Protein AF-A0A969R5Y9-F1 (afdb_monomer_lite)

Foldseek 3Di:
DFDDLVQLVQLLQQQPQFQDAWAAQSPRFDQQTHDCVVVPPDRSNPDRVVPDPCSLVSQLSSLLVQCVVVVHDSPSDDDRVSRVVSLVLQLVLQVLLCQLVVDDGDSRSGLDPSQLVSLLVQCVVVVHPSRSRCYPVNVVVSVVSSCVSVVHDDDPDDDDDDDDDDDDDDDDDDDDDPDPPPVVVVLVVVLVVQLVVLVVCVVVVVADPVRSVVSNVVSDD

pLDDT: mean 74.84, std 19.82, range [35.66, 98.44]

Structure (mmCIF, N/CA/C/O backbone):
data_AF-A0A969R5Y9-F1
#
_entry.id   AF-A0A969R5Y9-F1
#
loop_
_atom_site.group_PDB
_atom_site.id
_atom_site.type_symbol
_atom_site.label_atom_id
_atom_site.label_alt_id
_atom_site.label_comp_id
_atom_site.label_asym_id
_atom_site.label_entity_id
_atom_site.label_seq_id
_atom_site.pdbx_PDB_ins_code
_atom_site.Cartn_x
_atom_site.Cartn_y
_atom_site.Cartn_z
_atom_site.occupancy
_atom_site.B_iso_or_equiv
_atom_site.auth_seq_id
_atom_site.auth_comp_id
_atom_site.auth_asym_id
_atom_site.auth_atom_id
_atom_site.pdbx_PDB_model_num
ATOM 1 N N . MET A 1 1 ? 14.567 12.714 5.824 1.00 71.19 1 MET A N 1
ATOM 2 C CA . MET A 1 1 ? 15.634 11.936 5.161 1.00 71.19 1 MET A CA 1
ATOM 3 C C . MET A 1 1 ? 14.995 11.141 4.036 1.00 71.19 1 MET A C 1
ATOM 5 O O . MET A 1 1 ? 13.886 10.662 4.262 1.00 71.19 1 MET A O 1
ATOM 9 N N . PRO A 1 2 ? 15.637 11.041 2.861 1.00 84.00 2 PRO A N 1
ATOM 10 C CA . PRO A 1 2 ? 15.141 10.216 1.758 1.00 84.00 2 PRO A CA 1
ATOM 11 C C . PRO A 1 2 ? 14.960 8.756 2.198 1.00 84.00 2 PRO A C 1
ATOM 13 O O . PRO A 1 2 ? 15.615 8.308 3.142 1.00 84.00 2 PRO A O 1
ATOM 16 N N . LEU A 1 3 ? 14.062 8.029 1.533 1.00 85.12 3 LEU A N 1
ATOM 17 C CA . LEU A 1 3 ? 13.907 6.592 1.754 1.00 85.12 3 LEU A CA 1
ATOM 18 C C . LEU A 1 3 ? 15.167 5.882 1.258 1.00 85.12 3 LEU A C 1
ATOM 20 O O . LEU A 1 3 ? 15.592 6.066 0.116 1.00 85.12 3 LEU A O 1
ATOM 24 N N . THR A 1 4 ? 15.730 5.009 2.084 1.00 88.94 4 THR A N 1
ATOM 25 C CA . THR A 1 4 ? 16.674 4.008 1.585 1.00 88.94 4 THR A CA 1
ATOM 26 C C . THR A 1 4 ? 15.960 3.083 0.595 1.00 88.94 4 THR A C 1
ATOM 28 O O . THR A 1 4 ? 14.738 2.925 0.630 1.00 88.94 4 THR A O 1
ATOM 31 N N . LEU A 1 5 ? 16.713 2.418 -0.284 1.00 83.88 5 LEU A N 1
ATOM 32 C CA . LEU A 1 5 ? 16.134 1.448 -1.221 1.00 83.88 5 LEU A CA 1
ATOM 33 C C . LEU A 1 5 ? 15.379 0.320 -0.493 1.00 83.88 5 LEU A C 1
ATOM 35 O O . LEU A 1 5 ? 14.360 -0.160 -0.982 1.00 83.88 5 LEU A O 1
ATOM 39 N N . ALA A 1 6 ? 15.860 -0.074 0.688 1.00 82.69 6 ALA A N 1
ATOM 40 C CA . ALA A 1 6 ? 15.197 -1.048 1.543 1.00 82.69 6 ALA A CA 1
ATOM 41 C C . ALA A 1 6 ? 13.822 -0.552 2.010 1.00 82.69 6 ALA A C 1
ATOM 43 O O . ALA A 1 6 ? 12.826 -1.229 1.775 1.00 82.69 6 ALA A O 1
ATOM 44 N N . GLU A 1 7 ? 13.760 0.647 2.589 1.00 86.31 7 GLU A N 1
ATOM 45 C CA . GLU A 1 7 ? 12.502 1.229 3.068 1.00 86.31 7 GLU A CA 1
ATOM 46 C C . GLU A 1 7 ? 11.524 1.525 1.923 1.00 86.31 7 GLU A C 1
ATOM 48 O O . GLU A 1 7 ? 10.315 1.380 2.088 1.00 86.31 7 GLU A O 1
ATOM 53 N N . LEU A 1 8 ? 12.030 1.927 0.752 1.00 90.12 8 LEU A N 1
ATOM 54 C CA . LEU A 1 8 ? 11.211 2.103 -0.446 1.00 90.12 8 LEU A CA 1
ATOM 55 C C . LEU A 1 8 ? 10.543 0.785 -0.845 1.00 90.12 8 LEU A C 1
ATOM 57 O O . LEU A 1 8 ? 9.340 0.769 -1.102 1.00 90.12 8 LEU A O 1
ATOM 61 N N . ARG A 1 9 ? 11.311 -0.310 -0.877 1.00 87.25 9 ARG A N 1
ATOM 62 C CA . ARG A 1 9 ? 10.789 -1.648 -1.173 1.00 87.25 9 ARG A CA 1
ATOM 63 C C . ARG A 1 9 ? 9.734 -2.051 -0.148 1.00 87.25 9 ARG A C 1
ATOM 65 O O . ARG A 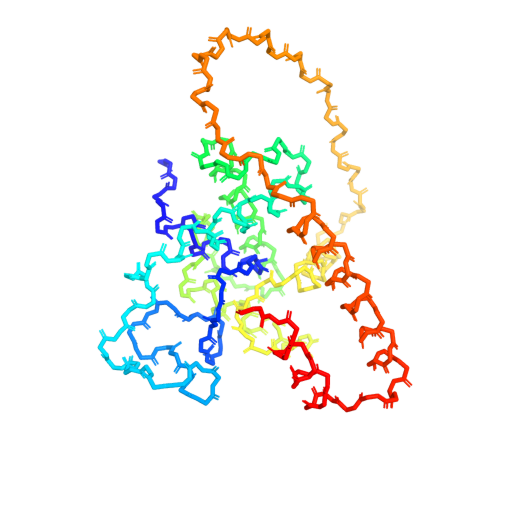1 9 ? 8.634 -2.388 -0.561 1.00 87.25 9 ARG A O 1
ATOM 72 N N . ASP A 1 10 ? 10.006 -1.913 1.148 1.00 85.88 10 ASP A N 1
ATOM 73 C CA . ASP A 1 10 ? 9.044 -2.259 2.208 1.00 85.88 10 ASP A CA 1
ATOM 74 C C . ASP A 1 10 ? 7.745 -1.446 2.109 1.00 85.88 10 ASP A C 1
ATOM 76 O O . ASP A 1 10 ? 6.643 -1.984 2.225 1.00 85.88 10 ASP A O 1
ATOM 80 N N . ASN A 1 11 ? 7.854 -0.149 1.812 1.00 93.19 11 ASN A N 1
ATOM 81 C CA . ASN A 1 11 ? 6.689 0.701 1.606 1.00 93.19 11 ASN A CA 1
ATOM 82 C C . ASN A 1 11 ? 5.877 0.289 0.370 1.00 93.19 11 ASN A C 1
ATOM 84 O O . ASN A 1 11 ? 4.652 0.199 0.447 1.00 93.19 11 ASN A O 1
ATOM 88 N N . LEU A 1 12 ? 6.528 0.050 -0.772 1.00 91.25 12 LEU A N 1
ATOM 89 C CA . LEU A 1 12 ? 5.854 -0.399 -1.994 1.00 91.25 12 LEU A CA 1
ATOM 90 C C . LEU A 1 12 ? 5.167 -1.752 -1.777 1.00 91.25 12 LEU A C 1
ATOM 92 O O . LEU A 1 12 ? 4.009 -1.924 -2.165 1.00 91.25 12 LEU A O 1
ATOM 96 N N . ASP A 1 13 ? 5.852 -2.665 -1.095 1.00 85.88 13 ASP A N 1
ATOM 97 C CA . ASP A 1 13 ? 5.370 -3.996 -0.746 1.00 85.88 13 ASP A CA 1
ATOM 98 C C . ASP A 1 13 ? 4.078 -3.930 0.074 1.00 85.88 13 ASP A C 1
ATOM 100 O O . ASP A 1 13 ? 3.032 -4.439 -0.348 1.00 85.88 13 ASP A O 1
ATOM 104 N N . GLY A 1 14 ? 4.130 -3.180 1.179 1.00 88.19 14 GLY A N 1
ATOM 105 C CA . GLY A 1 14 ? 3.012 -2.958 2.084 1.00 88.19 14 GLY A CA 1
ATOM 106 C C . GLY A 1 14 ? 1.854 -2.184 1.455 1.00 88.19 14 GLY A C 1
ATOM 107 O O . GLY A 1 14 ? 0.698 -2.414 1.799 1.00 88.19 14 GLY A O 1
ATOM 108 N N . LEU A 1 15 ? 2.110 -1.310 0.479 1.00 92.69 15 LEU A N 1
ATOM 109 C CA . LEU A 1 15 ? 1.064 -0.650 -0.317 1.00 92.69 15 LEU A CA 1
ATOM 110 C C . LEU A 1 15 ? 0.465 -1.564 -1.407 1.00 92.69 15 LEU A C 1
ATOM 112 O O . LEU A 1 15 ? -0.453 -1.158 -2.131 1.00 92.69 15 LEU A O 1
ATOM 116 N N . GLY A 1 16 ? 0.954 -2.799 -1.524 1.00 87.88 16 GLY A N 1
ATOM 117 C CA . GLY A 1 16 ? 0.449 -3.807 -2.448 1.00 87.88 16 GLY A CA 1
ATOM 118 C C . GLY A 1 16 ? 0.999 -3.701 -3.866 1.00 87.88 16 GLY A C 1
ATOM 119 O O . GLY A 1 16 ? 0.380 -4.240 -4.781 1.00 87.88 16 GLY A O 1
ATOM 120 N N . TYR A 1 17 ? 2.136 -3.033 -4.062 1.00 85.88 17 TYR A N 1
ATOM 121 C CA . TYR A 1 17 ? 2.886 -3.116 -5.312 1.00 85.88 17 TYR A CA 1
ATOM 122 C C . TYR A 1 17 ? 3.748 -4.373 -5.268 1.00 85.88 17 TYR A C 1
ATOM 124 O O . TYR A 1 17 ? 4.525 -4.580 -4.337 1.00 85.88 17 TYR A O 1
ATOM 132 N N . TYR A 1 18 ? 3.523 -5.268 -6.225 1.00 70.31 18 TYR A N 1
ATOM 133 C CA . TYR A 1 18 ? 4.082 -6.615 -6.220 1.00 70.31 18 TYR A CA 1
ATOM 134 C C . TYR A 1 18 ? 5.585 -6.591 -6.518 1.00 70.31 18 TYR A C 1
ATOM 136 O O . TYR A 1 18 ? 5.994 -6.103 -7.568 1.00 70.31 18 TYR A O 1
ATOM 144 N N . LEU A 1 19 ? 6.389 -7.134 -5.601 1.00 69.75 19 LEU A N 1
ATOM 145 C CA . LEU A 1 19 ? 7.851 -7.227 -5.718 1.00 69.75 19 LEU A CA 1
ATOM 146 C C . LEU A 1 19 ? 8.337 -8.639 -6.086 1.00 69.75 19 LEU A C 1
ATOM 148 O O . LEU A 1 19 ? 9.509 -8.949 -5.896 1.00 69.75 19 LEU A O 1
ATOM 152 N N . GLY A 1 20 ? 7.455 -9.483 -6.624 1.00 60.41 20 GLY A N 1
ATOM 153 C CA . GLY A 1 20 ? 7.750 -10.891 -6.884 1.00 60.41 20 GLY A CA 1
ATOM 154 C C . GLY A 1 20 ? 7.085 -11.826 -5.868 1.00 60.41 20 GLY A C 1
ATOM 155 O O . GLY A 1 20 ? 6.295 -11.366 -5.035 1.00 60.41 20 GLY A O 1
ATOM 156 N N . PRO A 1 21 ? 7.344 -13.141 -5.969 1.00 51.72 21 PRO A N 1
ATOM 157 C CA . PRO A 1 21 ? 6.736 -14.143 -5.102 1.00 51.72 21 PRO A CA 1
ATOM 158 C C . PRO A 1 21 ? 7.015 -13.835 -3.629 1.00 51.72 21 PRO A C 1
ATOM 160 O O . PRO A 1 21 ? 8.151 -13.570 -3.246 1.00 51.72 21 PRO A O 1
ATOM 163 N N . ARG A 1 22 ? 5.971 -13.875 -2.802 1.00 53.22 22 ARG A N 1
ATOM 164 C CA . ARG A 1 22 ? 6.053 -13.668 -1.350 1.00 53.22 22 ARG A CA 1
ATOM 165 C C . ARG A 1 22 ? 5.711 -14.982 -0.659 1.00 53.22 22 ARG A C 1
ATOM 167 O O . ARG A 1 22 ? 4.843 -15.699 -1.154 1.00 53.22 22 ARG A O 1
ATOM 174 N N . GLY A 1 23 ? 6.332 -15.293 0.478 1.00 46.91 23 GLY A N 1
ATOM 175 C CA . GLY A 1 23 ? 5.783 -16.339 1.342 1.00 46.91 23 GLY A CA 1
ATOM 176 C C . GLY A 1 23 ? 4.466 -15.925 1.994 1.00 46.91 23 GLY A C 1
ATOM 177 O O . GLY A 1 23 ? 3.903 -14.851 1.731 1.00 46.91 23 GLY A O 1
ATOM 178 N N . LEU A 1 24 ? 3.957 -16.816 2.844 1.00 35.66 24 LEU A N 1
ATOM 179 C CA . LEU A 1 24 ? 2.696 -16.634 3.555 1.00 35.66 24 LEU A CA 1
ATOM 180 C C . LEU A 1 24 ? 2.687 -15.303 4.322 1.00 35.66 24 LEU A C 1
ATOM 182 O O . LEU A 1 24 ? 3.630 -14.954 5.021 1.00 35.66 24 LEU A O 1
ATOM 186 N N . PHE A 1 25 ? 1.581 -14.567 4.202 1.00 44.72 25 PHE A N 1
ATOM 187 C CA . PHE A 1 25 ? 1.331 -13.277 4.866 1.00 44.72 25 PHE A CA 1
ATOM 188 C C . PHE A 1 25 ? 2.047 -12.056 4.295 1.00 44.72 25 PHE A C 1
ATOM 190 O O . PHE A 1 25 ? 2.089 -11.032 4.966 1.00 44.72 25 PHE A O 1
ATOM 197 N N . GLY A 1 26 ? 2.529 -12.105 3.052 1.00 47.84 26 GLY A N 1
ATOM 198 C CA . GLY A 1 26 ? 2.763 -10.870 2.305 1.00 47.84 26 GLY A CA 1
ATOM 199 C C . GLY A 1 26 ? 3.882 -9.976 2.843 1.00 47.84 26 GLY A C 1
ATOM 200 O O . GLY A 1 26 ? 3.913 -8.806 2.492 1.00 47.84 26 GLY A O 1
ATOM 201 N N . VAL A 1 27 ? 4.794 -10.530 3.645 1.00 48.66 27 VAL A N 1
ATOM 202 C CA . VAL A 1 27 ? 6.058 -9.907 4.060 1.00 48.66 27 VAL A CA 1
ATOM 203 C C . VAL A 1 27 ? 7.178 -10.874 3.6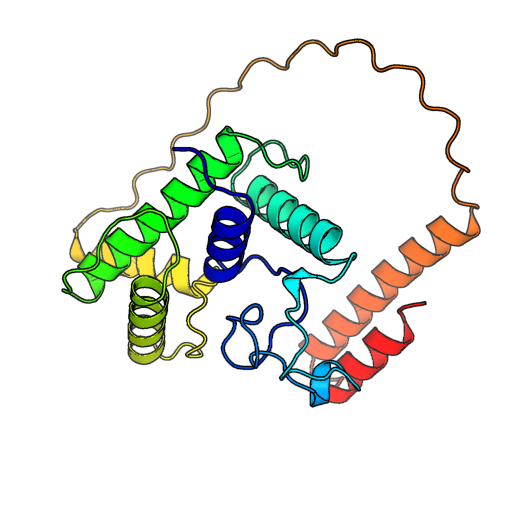75 1.00 48.66 27 VAL A C 1
ATOM 205 O O . VAL A 1 27 ? 7.852 -11.466 4.508 1.00 48.66 27 VAL A O 1
ATOM 208 N N . GLY A 1 28 ? 7.304 -11.143 2.377 1.00 45.28 28 GLY A N 1
ATOM 209 C CA . GLY A 1 28 ? 8.126 -12.242 1.861 1.00 45.28 28 GLY A CA 1
ATOM 210 C C . GLY A 1 28 ? 9.638 -12.008 1.870 1.00 45.28 28 GLY A C 1
ATOM 211 O O . GLY A 1 28 ? 10.328 -12.689 1.133 1.00 45.28 28 GLY A O 1
ATOM 212 N N . ASN A 1 29 ? 10.169 -11.041 2.623 1.00 49.53 29 ASN A N 1
ATOM 213 C CA . ASN A 1 29 ? 11.556 -10.582 2.447 1.00 49.53 29 ASN A CA 1
ATOM 214 C C . ASN A 1 29 ? 12.383 -10.536 3.744 1.00 49.53 29 ASN A C 1
ATOM 216 O O . ASN A 1 29 ? 13.416 -9.867 3.783 1.00 49.53 29 ASN A O 1
ATOM 220 N N . GLU A 1 30 ? 11.933 -11.225 4.791 1.00 44.41 30 GLU A N 1
ATOM 221 C CA . GLU A 1 30 ? 12.736 -11.574 5.967 1.00 44.41 30 GLU A CA 1
ATOM 222 C C . GLU A 1 30 ? 13.120 -13.065 5.907 1.00 44.41 30 GLU A C 1
ATOM 224 O O . GLU A 1 30 ? 12.410 -13.858 5.278 1.00 44.41 30 GLU A O 1
ATOM 229 N N . ASN A 1 31 ? 14.263 -13.450 6.497 1.00 45.12 31 ASN A N 1
ATOM 230 C CA . ASN A 1 31 ? 14.668 -14.862 6.586 1.00 45.12 31 ASN A CA 1
ATOM 231 C C . ASN A 1 31 ? 13.487 -15.688 7.130 1.00 45.12 31 ASN A C 1
ATOM 233 O O . ASN A 1 31 ? 12.841 -15.258 8.081 1.00 45.12 31 ASN A O 1
ATOM 237 N N . GLN A 1 32 ? 13.228 -16.868 6.553 1.00 46.81 32 GLN A N 1
ATOM 238 C CA . GLN A 1 32 ? 12.115 -17.784 6.878 1.00 46.81 32 GLN A CA 1
ATOM 239 C C . GLN A 1 32 ? 10.730 -17.414 6.318 1.00 46.81 32 GLN A C 1
ATOM 241 O O . GLN A 1 32 ? 9.751 -18.081 6.646 1.00 46.81 32 GLN A O 1
ATOM 246 N N . SER A 1 33 ? 10.630 -16.420 5.431 1.00 44.25 33 SER A N 1
ATOM 247 C CA . SER A 1 33 ? 9.342 -15.910 4.933 1.00 44.25 33 SER A CA 1
ATOM 248 C C . SER A 1 33 ? 9.024 -16.289 3.475 1.00 44.25 33 SER A C 1
ATOM 250 O O . SER A 1 33 ? 8.349 -15.532 2.777 1.00 44.25 33 SER A O 1
ATOM 252 N N . CYS A 1 34 ? 9.502 -17.441 2.979 1.00 45.97 34 CYS A N 1
ATOM 253 C CA . CYS A 1 34 ? 9.140 -17.963 1.652 1.00 45.97 34 CYS A CA 1
ATOM 254 C C . CYS A 1 34 ? 8.328 -19.272 1.698 1.00 45.97 34 CYS A C 1
ATOM 256 O O . CYS A 1 34 ? 8.409 -20.036 2.656 1.00 45.97 34 CYS A O 1
ATOM 258 N N . ASP A 1 35 ? 7.496 -19.498 0.672 1.00 45.81 35 ASP A N 1
ATOM 259 C CA . ASP A 1 35 ? 6.687 -20.715 0.509 1.00 45.81 35 ASP A CA 1
ATOM 260 C C . ASP A 1 35 ? 7.343 -21.649 -0.519 1.00 45.81 35 ASP A C 1
ATOM 262 O O . ASP A 1 35 ? 7.339 -21.379 -1.724 1.00 45.81 35 ASP A O 1
ATOM 266 N N . VAL A 1 36 ? 7.901 -22.757 -0.028 1.00 47.12 36 VAL A N 1
ATOM 267 C CA . VAL A 1 36 ? 8.601 -23.778 -0.827 1.00 47.12 36 VAL A CA 1
ATOM 268 C C . VAL A 1 36 ? 7.700 -24.466 -1.856 1.00 47.12 36 VAL A C 1
ATOM 270 O O . VAL A 1 36 ? 8.181 -24.919 -2.890 1.00 47.12 36 VAL A O 1
ATOM 273 N N . ASN A 1 37 ? 6.384 -24.507 -1.627 1.00 43.12 37 ASN A N 1
ATOM 274 C CA . ASN A 1 37 ? 5.451 -25.163 -2.545 1.00 43.12 37 ASN A CA 1
ATOM 275 C C . ASN A 1 37 ? 5.168 -24.309 -3.788 1.00 43.12 37 ASN A C 1
ATOM 277 O O . ASN A 1 37 ? 4.787 -24.841 -4.827 1.00 43.12 37 ASN A O 1
ATOM 281 N N . ILE A 1 38 ? 5.360 -22.990 -3.688 1.00 41.34 38 ILE A N 1
ATOM 282 C CA . ILE A 1 38 ? 5.170 -22.036 -4.790 1.00 41.34 38 ILE A CA 1
ATOM 283 C C . ILE A 1 38 ? 6.498 -21.756 -5.506 1.00 41.34 38 ILE A C 1
ATOM 285 O O . ILE A 1 38 ? 6.517 -21.541 -6.716 1.00 41.34 38 ILE A O 1
ATOM 289 N N . LEU A 1 39 ? 7.607 -21.744 -4.763 1.00 46.09 39 LEU A N 1
ATOM 290 C CA . LEU A 1 39 ? 8.919 -21.315 -5.254 1.00 46.09 39 LEU A CA 1
ATOM 291 C C . LEU A 1 39 ? 9.866 -22.457 -5.656 1.00 46.09 39 LEU A C 1
ATOM 293 O O . LEU A 1 39 ? 10.922 -22.192 -6.228 1.00 46.09 39 LEU A O 1
ATOM 297 N N . GLY A 1 40 ? 9.501 -23.715 -5.396 1.00 55.50 40 GLY A N 1
ATOM 298 C CA . GLY A 1 40 ? 10.346 -24.877 -5.678 1.00 55.50 40 GLY A CA 1
ATOM 299 C C . GLY A 1 40 ? 11.444 -25.081 -4.626 1.00 55.50 40 GLY A C 1
ATOM 300 O O . GLY A 1 40 ? 11.270 -24.744 -3.457 1.00 55.50 40 GLY A O 1
ATOM 301 N N . ASN A 1 41 ? 12.587 -25.649 -5.032 1.00 56.38 41 ASN A N 1
ATOM 302 C CA . ASN A 1 41 ? 13.716 -25.959 -4.139 1.00 56.38 41 ASN A CA 1
ATOM 303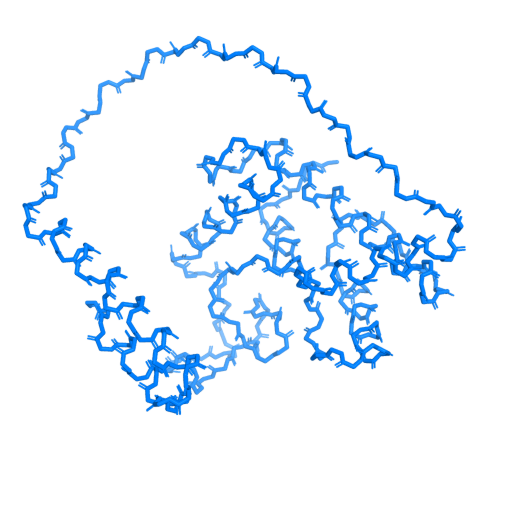 C C . ASN A 1 41 ? 14.492 -24.693 -3.717 1.00 56.38 41 ASN A C 1
ATOM 305 O O . ASN A 1 41 ? 15.628 -24.486 -4.140 1.00 56.38 41 ASN A O 1
ATOM 309 N N . ILE A 1 42 ? 13.890 -23.846 -2.882 1.00 53.72 42 ILE A N 1
ATOM 310 C CA . ILE A 1 42 ? 14.564 -22.725 -2.211 1.00 53.72 42 ILE A CA 1
ATOM 311 C C . ILE A 1 42 ? 14.621 -23.010 -0.708 1.00 53.72 42 ILE A C 1
ATOM 313 O O . ILE A 1 42 ? 13.606 -23.337 -0.095 1.00 53.72 42 ILE A O 1
ATOM 317 N N . ASP A 1 43 ? 15.801 -22.865 -0.099 1.00 59.72 43 ASP A N 1
ATOM 318 C CA . ASP A 1 43 ? 15.953 -22.946 1.356 1.00 59.72 43 ASP A CA 1
ATOM 319 C C . ASP A 1 43 ? 15.558 -21.614 2.004 1.00 59.72 43 ASP A C 1
ATOM 321 O O . ASP A 1 43 ? 16.346 -20.669 2.094 1.00 59.72 43 ASP A O 1
ATOM 325 N N . CYS A 1 44 ? 14.321 -21.554 2.486 1.00 53.75 44 CYS A N 1
ATOM 326 C CA . CYS A 1 44 ? 13.769 -20.382 3.155 1.00 53.75 44 CYS A CA 1
ATOM 327 C C . CYS A 1 44 ? 14.455 -20.032 4.480 1.00 53.75 44 CYS A C 1
ATOM 329 O O . CYS A 1 44 ? 14.284 -18.915 4.962 1.00 53.75 44 CYS A O 1
ATOM 331 N N . SER A 1 45 ? 15.233 -20.940 5.078 1.00 52.03 45 SER A N 1
ATOM 332 C CA . SER A 1 45 ? 15.936 -20.681 6.339 1.00 52.03 45 SER A CA 1
ATOM 333 C C . SER A 1 45 ? 17.227 -19.873 6.166 1.00 52.03 45 SER A C 1
ATOM 335 O O . SER A 1 45 ? 17.659 -19.209 7.110 1.00 52.03 45 SER A O 1
ATOM 337 N N . THR A 1 46 ? 17.797 -19.879 4.958 1.00 52.41 46 THR A N 1
ATOM 338 C CA . THR A 1 46 ? 19.078 -19.235 4.624 1.00 52.41 46 THR A CA 1
ATOM 339 C C . THR A 1 46 ? 18.975 -18.234 3.471 1.00 52.41 46 THR A C 1
ATOM 341 O O . THR A 1 46 ? 19.827 -17.356 3.353 1.00 52.41 46 THR A O 1
ATOM 344 N N . THR A 1 47 ? 17.923 -18.308 2.649 1.00 48.84 47 THR A N 1
ATOM 345 C CA . THR A 1 47 ? 17.749 -17.438 1.479 1.00 48.84 47 THR A CA 1
ATOM 346 C C . THR A 1 47 ? 16.922 -16.208 1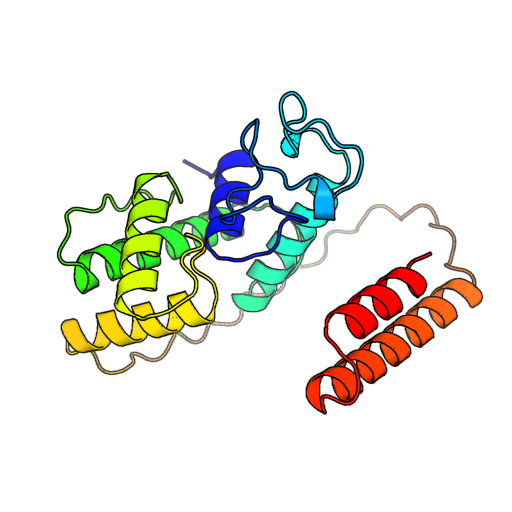.835 1.00 48.84 47 THR A C 1
ATOM 348 O O . THR A 1 47 ? 15.693 -16.257 1.906 1.00 48.84 47 THR A O 1
ATOM 351 N N . CYS A 1 48 ? 17.588 -15.066 2.001 1.00 51.25 48 CYS A N 1
ATOM 352 C CA . CYS A 1 48 ? 16.911 -13.778 1.943 1.00 51.25 48 CYS A CA 1
ATOM 353 C C . CYS A 1 48 ? 16.575 -13.483 0.473 1.00 51.25 48 CYS A C 1
ATOM 355 O O . CYS A 1 48 ? 17.482 -13.295 -0.339 1.00 51.25 48 CYS A O 1
ATOM 357 N N . LEU A 1 49 ? 15.288 -13.385 0.108 1.00 50.56 49 LEU A N 1
ATOM 358 C CA . LEU A 1 49 ? 14.875 -13.053 -1.271 1.00 50.56 49 LEU A CA 1
ATOM 359 C C . LEU A 1 49 ? 15.422 -11.687 -1.755 1.00 50.56 49 LEU A C 1
ATOM 361 O O . LEU A 1 49 ? 15.319 -11.366 -2.940 1.00 50.56 49 LEU A O 1
ATOM 365 N N . ARG A 1 50 ? 16.049 -10.890 -0.867 1.00 46.69 50 ARG A N 1
ATOM 366 C CA . ARG A 1 50 ? 16.741 -9.645 -1.226 1.00 46.69 50 ARG A CA 1
ATOM 367 C C . ARG A 1 50 ? 18.079 -9.830 -1.958 1.00 46.69 50 ARG A C 1
ATOM 369 O O . ARG A 1 50 ? 18.557 -8.853 -2.527 1.00 46.69 50 ARG A O 1
ATOM 376 N N . GLU A 1 51 ? 18.666 -11.027 -1.969 1.00 45.09 51 GLU A N 1
ATOM 377 C CA . GLU A 1 51 ? 19.948 -11.305 -2.650 1.00 45.09 51 GLU A CA 1
ATOM 378 C C . GLU A 1 51 ? 19.784 -11.839 -4.085 1.00 45.09 51 GLU A C 1
ATOM 380 O O . GLU A 1 51 ? 20.762 -12.151 -4.762 1.00 45.09 51 GLU A O 1
ATOM 385 N N . ILE A 1 52 ? 18.551 -11.930 -4.593 1.00 49.97 52 ILE A N 1
ATOM 386 C CA . ILE A 1 52 ? 18.289 -12.437 -5.943 1.00 49.97 52 ILE A CA 1
ATOM 387 C C . ILE A 1 52 ? 18.481 -11.305 -6.963 1.00 49.97 52 ILE A C 1
ATOM 389 O O . ILE A 1 52 ? 17.796 -10.285 -6.899 1.00 49.97 52 ILE A O 1
ATOM 393 N N . ASN A 1 53 ? 19.332 -11.518 -7.974 1.00 47.78 53 ASN A N 1
ATOM 394 C CA . ASN A 1 53 ? 19.587 -10.571 -9.077 1.00 47.78 53 ASN A CA 1
ATOM 395 C C . ASN A 1 53 ? 18.314 -10.092 -9.824 1.00 47.78 53 ASN A C 1
ATOM 397 O O . ASN A 1 53 ? 18.336 -9.061 -10.486 1.00 47.78 53 ASN A O 1
ATOM 401 N N . GLN A 1 54 ? 17.182 -10.802 -9.716 1.00 57.06 54 GLN A N 1
ATOM 402 C CA . GLN A 1 54 ? 15.892 -10.404 -10.303 1.00 57.06 54 GLN A CA 1
ATOM 403 C C . GLN A 1 54 ? 15.073 -9.413 -9.458 1.00 57.06 54 GLN A C 1
ATOM 405 O O . GLN A 1 54 ? 14.111 -8.825 -9.959 1.00 57.06 54 GLN A O 1
ATOM 410 N N . LEU A 1 55 ? 15.440 -9.182 -8.194 1.00 54.34 55 LEU A N 1
ATOM 411 C CA . LEU A 1 55 ? 14.731 -8.252 -7.313 1.00 54.34 55 LEU A CA 1
ATOM 412 C C . LEU A 1 55 ? 14.740 -6.822 -7.864 1.00 54.34 55 LEU A C 1
ATOM 414 O O . LEU A 1 55 ? 13.803 -6.060 -7.627 1.00 54.34 55 LEU A O 1
ATOM 418 N N . GLU A 1 56 ? 15.774 -6.442 -8.613 1.00 67.94 56 GLU A N 1
ATOM 419 C CA . GLU A 1 56 ? 15.847 -5.130 -9.257 1.00 67.94 56 GLU A CA 1
ATOM 420 C C . GLU A 1 56 ? 14.774 -4.960 -10.334 1.00 67.94 56 GLU A C 1
ATOM 422 O O . GLU A 1 56 ? 14.088 -3.940 -10.330 1.00 67.94 56 GLU A O 1
ATOM 427 N N . ALA A 1 57 ? 14.529 -5.982 -11.161 1.00 67.62 57 ALA A N 1
ATOM 428 C CA . ALA A 1 57 ? 13.475 -5.958 -12.177 1.00 67.62 57 ALA A CA 1
ATOM 429 C C . ALA A 1 57 ? 12.070 -5.892 -11.550 1.00 67.62 57 ALA A C 1
ATOM 431 O O . ALA A 1 57 ? 11.215 -5.121 -11.998 1.00 67.62 57 ALA A O 1
ATOM 432 N N . TYR A 1 58 ? 11.832 -6.636 -10.464 1.00 69.56 58 TYR A N 1
ATOM 433 C CA . TYR A 1 58 ? 10.576 -6.541 -9.714 1.00 69.56 58 TYR A CA 1
ATOM 434 C C . TYR A 1 58 ? 10.412 -5.192 -9.011 1.00 69.56 58 TYR A C 1
ATOM 436 O O . TYR A 1 58 ? 9.331 -4.607 -9.043 1.00 69.56 58 TYR A O 1
ATOM 444 N N . THR A 1 59 ? 11.487 -4.661 -8.422 1.00 79.19 59 THR A N 1
ATOM 445 C CA . THR A 1 59 ? 11.483 -3.330 -7.799 1.00 79.19 59 THR A CA 1
ATOM 446 C C . THR A 1 59 ? 11.168 -2.262 -8.838 1.00 79.19 59 THR A C 1
ATOM 448 O O . THR A 1 59 ? 10.285 -1.441 -8.614 1.00 79.19 59 THR A O 1
ATOM 451 N N . GLN A 1 60 ? 11.821 -2.302 -9.997 1.00 82.12 60 GLN A N 1
ATOM 452 C CA . GLN A 1 60 ? 11.570 -1.379 -11.099 1.00 82.12 60 GLN A CA 1
ATOM 453 C C . GLN A 1 60 ? 10.126 -1.484 -11.607 1.00 82.12 60 GLN A C 1
ATOM 455 O O . GLN A 1 60 ? 9.486 -0.461 -11.841 1.00 82.12 60 GLN A O 1
ATOM 460 N N . SER A 1 61 ? 9.577 -2.699 -11.698 1.00 76.00 61 SER A N 1
ATOM 461 C CA . SER A 1 61 ? 8.177 -2.934 -12.080 1.00 76.00 61 SER A CA 1
ATOM 462 C C . SER A 1 61 ? 7.193 -2.363 -11.054 1.00 76.00 61 SER A C 1
ATOM 464 O O . SER A 1 61 ? 6.221 -1.701 -11.422 1.00 76.00 61 SER A O 1
ATOM 466 N N . ALA A 1 62 ? 7.456 -2.552 -9.758 1.00 84.50 62 ALA A N 1
ATOM 467 C CA . ALA A 1 62 ? 6.649 -1.975 -8.686 1.00 84.50 62 ALA A CA 1
ATOM 468 C C . ALA A 1 62 ? 6.720 -0.443 -8.669 1.00 84.50 62 ALA A C 1
ATOM 470 O O . ALA A 1 62 ? 5.694 0.215 -8.494 1.00 84.50 62 ALA A O 1
ATOM 471 N N . ILE A 1 63 ? 7.908 0.128 -8.898 1.00 86.81 63 ILE A N 1
ATOM 472 C CA . ILE A 1 63 ? 8.103 1.574 -9.037 1.00 86.81 63 ILE A CA 1
ATOM 473 C C . ILE A 1 63 ? 7.315 2.100 -10.236 1.00 86.81 63 ILE A C 1
ATOM 475 O O . ILE A 1 63 ? 6.563 3.061 -10.093 1.00 86.81 63 ILE A O 1
ATOM 479 N N . PHE A 1 64 ? 7.444 1.458 -11.397 1.00 84.81 64 PHE A N 1
ATOM 480 C CA . PHE A 1 64 ? 6.732 1.841 -12.613 1.00 84.81 64 PHE A CA 1
ATOM 481 C C . PHE A 1 64 ? 5.215 1.829 -12.398 1.00 84.81 64 PHE A C 1
ATOM 483 O O . PHE A 1 64 ? 4.521 2.785 -12.758 1.00 84.81 64 PHE A O 1
ATOM 490 N N . GLN A 1 65 ? 4.694 0.779 -11.755 1.00 83.56 65 GLN A N 1
ATOM 491 C CA . GLN A 1 65 ? 3.273 0.690 -11.440 1.00 83.56 65 GLN A CA 1
ATOM 492 C C . GLN A 1 65 ? 2.854 1.783 -10.454 1.00 83.56 65 GLN A C 1
ATOM 494 O O . GLN A 1 65 ? 1.850 2.447 -10.693 1.00 83.56 65 GLN A O 1
ATOM 499 N N . PHE A 1 66 ? 3.626 2.024 -9.387 1.00 91.44 66 PHE A N 1
ATOM 500 C CA . PHE A 1 66 ? 3.350 3.105 -8.437 1.00 91.44 66 PHE A CA 1
ATOM 501 C C . PHE A 1 66 ? 3.311 4.466 -9.128 1.00 91.44 66 PHE A C 1
ATOM 503 O O . PHE A 1 66 ? 2.402 5.254 -8.874 1.00 91.44 66 PHE A O 1
ATOM 510 N N . GLN A 1 67 ? 4.274 4.749 -10.002 1.00 91.56 67 GLN A N 1
ATOM 511 C CA . GLN A 1 67 ? 4.337 6.006 -10.742 1.00 91.56 67 GLN A CA 1
ATOM 512 C C . GLN A 1 67 ? 3.119 6.173 -11.649 1.00 91.56 67 GLN A C 1
ATOM 514 O O . GLN A 1 67 ? 2.454 7.204 -11.579 1.00 91.56 67 GLN A O 1
ATOM 519 N N . THR A 1 68 ? 2.782 5.139 -12.424 1.00 88.75 68 THR A N 1
ATOM 520 C CA . THR A 1 68 ? 1.597 5.114 -13.299 1.00 88.75 68 THR A CA 1
ATOM 521 C C . THR A 1 68 ? 0.325 5.404 -12.507 1.00 88.75 68 THR A C 1
ATOM 523 O O . THR A 1 68 ? -0.471 6.276 -12.849 1.00 88.75 68 THR A O 1
ATOM 526 N N . ASP A 1 69 ? 0.177 4.711 -11.386 1.00 86.44 69 ASP A N 1
ATOM 527 C CA . ASP A 1 69 ? -0.972 4.783 -10.499 1.00 86.44 69 ASP A CA 1
ATOM 528 C C . ASP A 1 69 ? -1.139 6.138 -9.794 1.00 86.44 69 ASP A C 1
ATOM 530 O O . ASP A 1 69 ? -2.242 6.468 -9.354 1.00 86.44 69 ASP A O 1
ATOM 534 N N . ASN A 1 70 ? -0.052 6.900 -9.667 1.00 88.44 70 ASN A N 1
ATOM 535 C CA . ASN A 1 70 ? -0.012 8.219 -9.038 1.00 88.44 70 ASN A CA 1
ATOM 536 C C . ASN A 1 70 ? 0.181 9.358 -10.055 1.00 88.44 70 ASN A C 1
ATOM 538 O O . ASN A 1 70 ? 0.475 10.479 -9.642 1.00 88.44 70 ASN A O 1
ATOM 542 N N . LEU A 1 71 ? 0.018 9.091 -11.359 1.00 92.44 71 LEU A N 1
ATOM 543 C CA . LEU A 1 71 ? 0.174 10.075 -12.442 1.00 92.44 71 LEU A CA 1
ATOM 544 C C . LEU A 1 71 ? 1.554 10.759 -12.455 1.00 92.44 71 LEU A C 1
ATOM 546 O O . LEU A 1 71 ? 1.690 11.927 -12.814 1.00 92.44 71 LEU A O 1
ATOM 550 N N . MET A 1 72 ? 2.584 10.026 -12.045 1.00 89.69 72 MET A N 1
ATOM 551 C CA . MET A 1 72 ? 3.979 10.447 -12.126 1.00 89.69 72 MET A CA 1
ATOM 552 C C . MET A 1 72 ? 4.585 9.988 -13.456 1.00 89.69 72 MET A C 1
ATOM 554 O O . MET A 1 72 ? 4.046 9.108 -14.128 1.00 89.69 72 MET A O 1
ATOM 558 N N . ALA A 1 73 ? 5.752 10.526 -13.817 1.00 84.38 73 ALA A N 1
ATOM 559 C CA . ALA A 1 73 ? 6.531 9.982 -14.925 1.00 84.38 73 ALA A CA 1
ATOM 560 C C . ALA A 1 73 ? 6.906 8.518 -14.619 1.00 84.38 73 ALA A C 1
ATOM 562 O O . ALA A 1 73 ? 7.709 8.254 -13.724 1.00 84.38 73 ALA A O 1
ATOM 563 N N . ALA A 1 74 ? 6.302 7.574 -15.346 1.00 85.19 74 ALA A N 1
ATOM 564 C CA . ALA A 1 74 ? 6.478 6.133 -15.173 1.00 85.19 74 ALA A CA 1
ATOM 565 C C . ALA A 1 74 ? 7.814 5.660 -15.769 1.00 85.19 74 ALA A C 1
ATOM 567 O O . ALA A 1 74 ? 7.871 4.974 -16.782 1.00 85.19 74 ALA A O 1
ATOM 568 N N . THR A 1 75 ? 8.917 6.092 -15.170 1.00 82.62 75 THR A N 1
ATOM 569 C CA . THR A 1 75 ? 10.280 5.791 -15.625 1.00 82.62 75 THR A CA 1
ATOM 570 C C . THR A 1 75 ? 10.827 4.486 -15.044 1.00 82.62 75 THR A C 1
ATOM 572 O O . THR A 1 75 ? 11.864 4.003 -15.491 1.00 82.62 75 THR A O 1
ATOM 575 N N . GLY A 1 76 ? 10.186 3.938 -14.005 1.00 81.81 76 GLY A N 1
ATOM 576 C CA . GLY A 1 76 ? 10.729 2.840 -13.200 1.00 81.81 76 GLY A CA 1
ATOM 577 C C . GLY A 1 76 ? 11.926 3.251 -12.330 1.00 81.81 76 GLY A C 1
ATOM 578 O O . GLY A 1 76 ? 12.468 2.428 -11.600 1.00 81.81 76 GLY A O 1
ATOM 579 N N . GLN A 1 77 ? 12.353 4.516 -12.389 1.00 86.00 77 GLN A N 1
ATOM 580 C CA . GLN A 1 77 ? 13.541 5.013 -11.698 1.00 86.00 77 GLN A CA 1
ATOM 581 C C . GLN A 1 77 ? 13.224 5.398 -10.249 1.00 86.00 77 GLN A C 1
ATOM 583 O O . GLN A 1 77 ? 12.197 6.023 -9.965 1.00 86.00 77 GLN A O 1
ATOM 588 N N . ASN A 1 78 ? 14.147 5.087 -9.337 1.00 86.38 78 ASN A N 1
ATOM 589 C CA . ASN A 1 78 ? 14.088 5.541 -7.951 1.00 86.38 78 ASN A CA 1
ATOM 590 C C . ASN A 1 78 ? 14.605 6.986 -7.830 1.00 86.38 78 ASN A C 1
ATOM 592 O O . ASN A 1 78 ? 15.809 7.207 -7.727 1.00 86.38 78 ASN A O 1
ATOM 596 N N . GLY A 1 79 ? 13.692 7.959 -7.834 1.00 89.62 79 GLY A N 1
ATOM 597 C CA . GLY A 1 79 ? 13.995 9.377 -7.611 1.00 89.62 79 GLY A CA 1
ATOM 598 C C . GLY A 1 79 ? 13.399 9.925 -6.311 1.00 89.62 79 GLY A C 1
ATOM 599 O O . GLY A 1 79 ? 12.491 9.334 -5.727 1.00 89.62 79 GLY A O 1
ATOM 600 N N . THR A 1 80 ? 13.864 11.097 -5.875 1.00 91.12 80 THR A N 1
ATOM 601 C CA . THR A 1 80 ? 13.394 11.754 -4.640 1.00 91.12 80 THR A CA 1
ATOM 602 C C . THR A 1 80 ? 11.882 11.997 -4.635 1.00 91.12 80 THR A C 1
ATOM 604 O O . THR A 1 80 ? 11.230 11.763 -3.621 1.00 91.12 80 THR A O 1
ATOM 607 N N . ASP A 1 81 ? 11.295 12.386 -5.770 1.00 90.81 81 ASP A N 1
ATOM 608 C CA . ASP A 1 81 ? 9.849 12.626 -5.874 1.00 90.81 81 ASP A CA 1
ATOM 609 C C . ASP A 1 81 ? 9.035 11.351 -5.636 1.00 90.81 81 ASP A C 1
ATOM 611 O O . ASP A 1 81 ? 8.033 11.370 -4.920 1.00 90.81 81 ASP A O 1
ATOM 615 N N . LEU A 1 82 ? 9.496 10.222 -6.187 1.00 94.06 82 LEU A N 1
ATOM 616 C CA . LEU A 1 82 ? 8.910 8.909 -5.926 1.00 94.06 82 LEU A CA 1
ATOM 617 C C . LEU A 1 82 ? 8.984 8.584 -4.436 1.00 94.06 82 LEU A C 1
ATOM 619 O O . LEU A 1 82 ? 7.974 8.207 -3.847 1.00 94.06 82 LEU A O 1
ATOM 623 N N . GLN A 1 83 ? 10.161 8.733 -3.826 1.00 94.25 83 GLN A N 1
ATOM 624 C CA . GLN A 1 83 ? 10.356 8.413 -2.414 1.00 94.25 83 GLN A CA 1
ATOM 625 C C . GLN A 1 83 ? 9.443 9.254 -1.517 1.00 94.25 83 GLN A C 1
ATOM 627 O O . GLN A 1 83 ? 8.762 8.708 -0.650 1.00 94.25 83 GLN A O 1
ATOM 632 N N . ASN A 1 84 ? 9.360 10.560 -1.775 1.00 94.06 84 ASN A N 1
ATOM 633 C CA . ASN A 1 84 ? 8.473 11.466 -1.053 1.00 94.06 84 ASN A CA 1
ATOM 634 C C . ASN A 1 84 ? 7.006 11.055 -1.212 1.00 94.06 84 ASN A C 1
ATOM 636 O O . ASN A 1 84 ? 6.266 11.030 -0.229 1.00 94.06 84 ASN A O 1
ATOM 640 N N . LYS A 1 85 ? 6.582 10.682 -2.428 1.00 95.94 85 LYS A N 1
ATOM 641 C CA . LYS A 1 85 ? 5.197 10.276 -2.692 1.00 95.94 85 LYS A CA 1
ATOM 642 C C . LYS A 1 85 ? 4.837 8.940 -2.047 1.00 95.94 85 LYS A C 1
ATOM 644 O O . LYS A 1 85 ? 3.727 8.773 -1.534 1.00 95.94 85 LYS A O 1
ATOM 649 N N . VAL A 1 86 ? 5.766 7.987 -2.050 1.00 96.12 86 VAL A N 1
ATOM 650 C CA . VAL A 1 86 ? 5.609 6.701 -1.365 1.00 96.12 86 VAL A CA 1
ATOM 651 C C . VAL A 1 86 ? 5.531 6.916 0.148 1.00 96.12 86 VAL A C 1
ATOM 653 O O . VAL A 1 86 ? 4.615 6.400 0.786 1.00 96.12 86 VAL A O 1
ATOM 656 N N . GLU A 1 87 ? 6.432 7.720 0.719 1.00 96.25 87 GLU A N 1
ATOM 657 C CA . GLU A 1 87 ? 6.405 8.082 2.140 1.00 96.25 87 GLU A CA 1
ATOM 658 C C . GLU A 1 87 ? 5.081 8.762 2.521 1.00 96.25 87 GLU A C 1
ATOM 660 O O . GLU A 1 87 ? 4.441 8.362 3.495 1.00 96.25 87 GLU A O 1
ATOM 665 N N . GLU A 1 88 ? 4.631 9.747 1.738 1.00 96.56 88 GLU A N 1
ATOM 666 C CA . GLU A 1 88 ? 3.348 10.432 1.929 1.00 96.56 88 GLU A CA 1
ATOM 667 C C . GLU A 1 88 ? 2.175 9.442 1.905 1.00 96.56 88 GLU A C 1
ATOM 669 O O . GLU A 1 88 ? 1.321 9.469 2.791 1.00 96.56 88 GLU A O 1
ATOM 674 N N . SER A 1 89 ? 2.167 8.516 0.944 1.00 96.81 89 SER A N 1
ATOM 675 C CA . SER A 1 89 ? 1.132 7.481 0.833 1.00 96.81 89 SER A CA 1
ATOM 676 C C . SER A 1 89 ? 1.057 6.609 2.090 1.00 96.81 89 SER A C 1
ATOM 678 O O . SER A 1 89 ? -0.037 6.291 2.560 1.00 96.81 89 SER A O 1
ATOM 680 N N . VAL A 1 90 ? 2.206 6.249 2.673 1.00 97.56 90 VAL A N 1
ATOM 681 C CA . VAL A 1 90 ? 2.254 5.491 3.932 1.00 97.56 90 VAL A CA 1
ATOM 682 C C . VAL A 1 90 ? 1.808 6.347 5.120 1.00 97.56 90 VAL A C 1
ATOM 684 O O . VAL A 1 90 ? 1.076 5.848 5.972 1.00 97.56 90 VAL A O 1
ATOM 687 N N . LYS A 1 91 ? 2.163 7.637 5.174 1.00 97.62 91 LYS A N 1
ATOM 688 C CA . LYS A 1 91 ? 1.677 8.545 6.231 1.00 97.62 91 LYS A CA 1
ATOM 689 C C . LYS A 1 91 ? 0.156 8.691 6.203 1.00 97.62 91 LYS A C 1
ATOM 691 O O . LYS A 1 91 ? -0.477 8.637 7.256 1.00 97.62 91 LYS A O 1
ATOM 696 N N . ILE A 1 92 ? -0.433 8.832 5.013 1.00 97.25 92 ILE A N 1
ATOM 697 C CA . ILE A 1 92 ? -1.892 8.893 4.830 1.00 97.25 92 ILE A CA 1
ATOM 698 C C . ILE A 1 92 ? -2.538 7.597 5.324 1.00 97.25 92 ILE A C 1
ATOM 700 O O . ILE A 1 92 ? -3.470 7.647 6.126 1.00 97.25 92 ILE A O 1
ATOM 704 N N . LEU A 1 93 ? -2.001 6.443 4.916 1.00 98.06 93 LEU A N 1
ATOM 705 C CA . LEU A 1 93 ? -2.464 5.136 5.381 1.00 98.06 93 LEU A CA 1
ATOM 706 C C . LEU A 1 93 ? -2.427 5.034 6.914 1.00 98.06 93 LEU A C 1
ATOM 708 O O . LEU A 1 93 ? -3.431 4.684 7.530 1.00 98.06 93 LEU A O 1
ATOM 712 N N . GLN A 1 94 ? -1.286 5.348 7.532 1.00 98.44 94 GLN A N 1
ATOM 713 C CA . GLN A 1 94 ? -1.098 5.291 8.985 1.00 98.44 94 GLN A CA 1
ATOM 714 C C . GLN A 1 94 ? -2.077 6.213 9.714 1.00 98.44 94 GLN A C 1
ATOM 716 O O . GLN A 1 94 ? -2.684 5.812 10.705 1.00 98.44 94 GLN A O 1
ATOM 721 N N . ASN A 1 95 ? -2.282 7.428 9.206 1.00 97.94 95 ASN A N 1
ATOM 722 C CA . ASN A 1 95 ? -3.248 8.359 9.771 1.00 97.94 95 ASN A CA 1
ATOM 723 C C . ASN A 1 95 ? -4.689 7.830 9.667 1.00 97.94 95 ASN A C 1
ATOM 725 O O . ASN A 1 95 ? -5.440 7.896 10.638 1.00 97.94 95 ASN A O 1
ATOM 729 N N . ASN A 1 96 ? -5.071 7.253 8.526 1.00 98.06 96 ASN A N 1
ATOM 730 C CA . ASN A 1 96 ? -6.412 6.696 8.349 1.00 98.06 96 ASN A CA 1
ATOM 731 C C . ASN A 1 96 ? -6.629 5.460 9.235 1.00 98.06 96 ASN A C 1
ATOM 733 O O . ASN A 1 96 ? -7.677 5.349 9.866 1.00 98.06 96 ASN A O 1
ATOM 737 N N . LEU A 1 97 ? -5.628 4.584 9.378 1.00 98.25 97 LEU A N 1
ATOM 738 C CA . LEU A 1 97 ? -5.660 3.469 10.336 1.00 98.25 97 LEU A CA 1
ATOM 739 C C . LEU A 1 97 ? -5.821 3.966 11.772 1.00 98.25 97 LEU A C 1
ATOM 741 O O . LEU A 1 97 ? -6.656 3.444 12.505 1.00 98.25 97 LEU A O 1
ATOM 745 N N . LYS A 1 98 ? -5.056 4.991 12.165 1.00 97.06 98 LYS A N 1
ATOM 746 C CA . LYS A 1 98 ? -5.136 5.614 13.491 1.00 97.06 98 LYS A CA 1
ATOM 747 C C . LYS A 1 98 ? -6.561 6.082 13.800 1.00 97.06 98 LYS A C 1
ATOM 749 O O . LYS A 1 98 ? -7.083 5.785 14.870 1.00 97.06 98 LYS A O 1
ATOM 754 N N . ILE A 1 99 ? -7.190 6.779 12.852 1.00 95.69 99 ILE A N 1
ATOM 755 C CA . ILE A 1 99 ? -8.557 7.304 12.980 1.00 95.69 99 ILE A CA 1
ATOM 756 C C . ILE A 1 99 ? -9.578 6.167 13.041 1.00 95.69 99 ILE A C 1
ATOM 758 O O . ILE A 1 99 ? -10.403 6.131 13.947 1.00 95.69 99 ILE A O 1
ATOM 762 N N . VAL A 1 100 ? -9.521 5.235 12.088 1.00 97.19 100 VAL A N 1
ATOM 763 C CA . VAL A 1 100 ? -10.541 4.189 11.930 1.00 97.19 100 VAL A CA 1
ATOM 764 C C . VAL A 1 100 ? -10.478 3.142 13.039 1.00 97.19 100 VAL A C 1
ATOM 766 O O . VAL A 1 100 ? -11.514 2.614 13.435 1.00 97.19 100 VAL A O 1
ATOM 769 N N . LEU A 1 101 ? -9.283 2.848 13.554 1.00 96.44 101 LEU A N 1
ATOM 770 C CA . LEU A 1 101 ? -9.089 1.889 14.642 1.00 96.44 101 LEU A CA 1
ATOM 771 C C . LEU A 1 101 ? -9.104 2.541 16.032 1.00 96.44 101 LEU A C 1
ATOM 773 O O . LEU A 1 101 ? -9.121 1.819 17.024 1.00 96.44 101 LEU A O 1
ATOM 777 N N . GLY A 1 102 ? -9.063 3.875 16.125 1.00 94.50 102 GLY A N 1
ATOM 778 C CA . GLY A 1 102 ? -8.997 4.589 17.404 1.00 94.50 102 GLY A CA 1
ATOM 779 C C . GLY A 1 102 ? -7.728 4.284 18.212 1.00 94.50 102 GLY A C 1
ATOM 780 O O . GLY A 1 102 ? -7.775 4.235 19.438 1.00 94.50 102 GLY A O 1
ATOM 781 N N . THR A 1 103 ? -6.600 4.031 17.542 1.00 91.69 103 THR A N 1
ATOM 782 C CA . THR A 1 103 ? -5.334 3.620 18.178 1.00 91.69 103 THR A CA 1
ATOM 783 C C . THR A 1 103 ? -4.306 4.753 18.220 1.00 91.69 103 THR A C 1
ATOM 785 O O . THR A 1 103 ? -4.467 5.796 17.589 1.00 91.69 103 THR A O 1
ATOM 788 N N . SER A 1 104 ? -3.203 4.552 18.950 1.00 91.00 104 SER A N 1
ATOM 789 C CA . SER A 1 104 ? -2.024 5.427 18.893 1.00 91.00 104 SER A CA 1
ATOM 790 C C . SER A 1 104 ? -0.971 4.841 17.947 1.00 91.00 104 SER A C 1
ATOM 792 O O . SER A 1 104 ? 0.029 4.274 18.381 1.00 91.00 104 SER A O 1
ATOM 794 N N . LEU A 1 105 ? -1.226 4.922 16.637 1.00 92.31 105 LEU A N 1
ATOM 795 C CA . LEU A 1 105 ? -0.275 4.491 15.608 1.00 92.31 105 LEU A CA 1
ATOM 796 C C . LEU A 1 105 ? 0.684 5.645 15.236 1.00 92.31 105 LEU A C 1
ATOM 798 O O . LEU A 1 105 ? 0.206 6.727 14.872 1.00 92.31 105 LEU A O 1
ATOM 802 N N . PRO A 1 106 ? 2.017 5.450 15.290 1.00 93.19 106 PRO A N 1
ATOM 803 C CA . PRO A 1 106 ? 2.989 6.433 14.813 1.00 93.19 106 PRO A CA 1
ATOM 804 C C . PRO A 1 106 ? 2.903 6.664 13.298 1.00 93.19 106 PRO A C 1
ATOM 806 O O . PRO A 1 106 ? 2.852 5.718 12.513 1.00 93.19 106 PRO A O 1
ATOM 809 N N . ILE A 1 107 ? 2.943 7.933 12.882 1.00 95.81 107 ILE A N 1
ATOM 810 C CA . ILE A 1 107 ? 2.887 8.348 11.470 1.00 95.81 107 ILE A CA 1
ATOM 811 C C . ILE A 1 107 ? 4.319 8.568 10.964 1.00 95.81 107 ILE A C 1
ATOM 813 O O . ILE A 1 107 ? 4.797 9.693 10.824 1.00 95.81 107 ILE A O 1
ATOM 817 N N . THR A 1 108 ? 5.044 7.470 10.766 1.00 94.38 108 THR A N 1
ATOM 818 C CA . THR A 1 108 ? 6.467 7.473 10.390 1.00 94.38 108 THR A CA 1
ATOM 819 C C . THR A 1 108 ? 6.699 7.624 8.888 1.00 94.38 108 THR A C 1
ATOM 821 O O . THR A 1 108 ? 7.794 7.996 8.477 1.00 94.38 108 THR A O 1
ATOM 824 N N . GLY A 1 109 ? 5.706 7.299 8.053 1.00 93.75 109 GLY A N 1
ATOM 825 C CA . GLY A 1 109 ? 5.903 7.139 6.607 1.00 93.75 109 GLY A CA 1
ATOM 826 C C . GLY A 1 109 ? 6.734 5.907 6.230 1.00 93.75 109 GLY A C 1
ATOM 827 O O . GLY A 1 109 ? 7.276 5.832 5.127 1.00 93.75 109 GLY A O 1
ATOM 828 N N . ARG A 1 110 ? 6.865 4.950 7.157 1.00 92.38 110 ARG A N 1
ATOM 829 C CA . ARG A 1 110 ? 7.554 3.668 6.976 1.00 92.38 110 ARG A CA 1
ATOM 830 C C . ARG A 1 110 ? 6.604 2.524 7.313 1.00 92.38 110 ARG A C 1
ATOM 832 O O . ARG A 1 110 ? 6.007 2.517 8.391 1.00 92.38 110 ARG A O 1
ATOM 839 N N . TYR A 1 111 ? 6.479 1.553 6.417 1.00 91.69 111 TYR A N 1
ATOM 840 C CA . TYR A 1 111 ? 5.577 0.411 6.542 1.00 91.69 111 TYR A CA 1
ATOM 841 C C . TYR A 1 111 ? 6.180 -0.674 7.447 1.00 91.69 111 TYR A C 1
ATOM 843 O O . TYR A 1 111 ? 6.530 -1.766 7.022 1.00 91.69 111 TYR A O 1
ATOM 851 N N . LEU A 1 112 ? 6.359 -0.332 8.723 1.00 86.50 112 LEU A N 1
ATOM 852 C CA . LEU A 1 112 ? 6.997 -1.191 9.723 1.00 86.50 112 LEU A CA 1
ATOM 853 C C . LEU A 1 112 ? 5.985 -2.129 10.401 1.00 86.50 112 LEU A C 1
ATOM 855 O O . LEU A 1 112 ? 4.775 -2.034 10.174 1.00 86.50 112 LEU A O 1
ATOM 859 N N . PHE A 1 113 ? 6.470 -2.972 11.319 1.00 83.31 113 PHE A N 1
ATOM 860 C CA . PHE A 1 113 ? 5.673 -3.973 12.046 1.00 83.31 113 PHE A CA 1
ATOM 861 C C . PHE A 1 113 ? 4.372 -3.423 12.663 1.00 83.31 113 PHE A C 1
ATOM 863 O O . PHE A 1 113 ? 3.334 -4.077 12.590 1.00 83.31 113 PHE A O 1
ATOM 870 N N . GLN A 1 114 ? 4.382 -2.200 13.209 1.00 86.19 114 GLN A N 1
ATOM 871 C CA . GLN A 1 114 ? 3.180 -1.574 13.783 1.00 86.19 114 GLN A CA 1
ATOM 872 C C . GLN A 1 114 ? 2.128 -1.242 12.717 1.00 86.19 114 GLN A C 1
ATOM 874 O O . GLN A 1 114 ? 0.932 -1.398 12.954 1.00 86.19 114 GLN A O 1
ATOM 879 N N . THR A 1 115 ? 2.569 -0.809 11.531 1.00 94.56 115 THR A N 1
ATOM 880 C CA . THR A 1 115 ? 1.669 -0.527 10.402 1.00 94.56 115 THR A CA 1
ATOM 881 C C . THR A 1 115 ? 1.083 -1.828 9.864 1.00 94.56 115 THR A C 1
ATOM 883 O O . THR A 1 115 ? -0.127 -1.905 9.678 1.00 94.56 115 THR A O 1
ATOM 886 N N . ILE A 1 116 ? 1.905 -2.873 9.714 1.00 88.50 116 ILE A N 1
ATOM 887 C CA . ILE A 1 116 ? 1.455 -4.217 9.311 1.00 88.50 116 ILE A CA 1
ATOM 888 C C . ILE A 1 116 ? 0.394 -4.742 10.285 1.00 88.50 116 ILE A C 1
ATOM 890 O O . ILE A 1 116 ? -0.677 -5.176 9.861 1.00 88.50 116 ILE A O 1
ATOM 894 N N . ALA A 1 117 ? 0.657 -4.671 11.594 1.00 86.38 117 ALA A N 1
ATOM 895 C CA . ALA A 1 117 ? -0.283 -5.111 12.621 1.00 86.38 117 ALA A CA 1
ATOM 896 C C . ALA A 1 117 ? -1.610 -4.338 12.548 1.00 86.38 117 ALA A C 1
ATOM 898 O O . ALA A 1 117 ? -2.678 -4.947 12.549 1.00 86.38 117 ALA A O 1
ATOM 899 N N . ALA A 1 118 ? -1.556 -3.010 12.398 1.00 94.75 118 ALA A N 1
ATOM 900 C CA . ALA A 1 118 ? -2.752 -2.186 12.238 1.00 94.75 118 ALA A CA 1
ATOM 901 C C . ALA A 1 118 ? -3.543 -2.543 10.966 1.00 94.75 118 ALA A C 1
ATOM 903 O O . ALA A 1 118 ? -4.770 -2.635 11.010 1.00 94.75 118 ALA A O 1
ATOM 904 N N . VAL A 1 119 ? -2.864 -2.807 9.846 1.00 95.50 119 VAL A N 1
ATOM 905 C CA . VAL A 1 119 ? -3.517 -3.247 8.604 1.00 95.50 119 VAL A CA 1
ATOM 906 C C . VAL A 1 119 ? -4.171 -4.613 8.777 1.00 95.50 119 VAL A C 1
ATOM 908 O O . VAL A 1 119 ? -5.312 -4.773 8.349 1.00 95.50 119 VAL A O 1
ATOM 911 N N . LYS A 1 120 ? -3.523 -5.570 9.454 1.00 89.50 120 LYS A N 1
ATOM 912 C CA . LYS A 1 120 ? -4.124 -6.879 9.768 1.00 89.50 120 LYS A CA 1
ATOM 913 C C . LYS A 1 120 ? -5.387 -6.729 10.618 1.00 89.50 120 LYS A C 1
ATOM 915 O O . LYS A 1 120 ? -6.421 -7.299 10.272 1.00 89.50 120 LYS A O 1
ATOM 920 N N . THR A 1 121 ? -5.343 -5.898 11.659 1.00 94.19 121 THR A N 1
ATOM 921 C CA . THR A 1 121 ? -6.517 -5.585 12.489 1.00 94.19 121 THR A CA 1
ATOM 922 C C . THR A 1 121 ? -7.647 -4.979 11.657 1.00 94.19 121 THR A C 1
ATOM 924 O O . THR A 1 121 ? -8.797 -5.415 11.748 1.00 94.19 121 THR A O 1
ATOM 927 N N . TYR A 1 122 ? -7.333 -4.007 10.795 1.00 97.69 122 TYR A N 1
ATOM 928 C CA . TYR A 1 122 ? -8.321 -3.396 9.911 1.00 97.69 122 TYR A CA 1
ATOM 929 C C . TYR A 1 122 ? -8.933 -4.417 8.943 1.00 97.69 122 TYR A C 1
ATOM 931 O O . TYR A 1 122 ? -10.158 -4.520 8.853 1.00 97.69 122 TYR A O 1
ATOM 939 N N . GLN A 1 123 ? -8.099 -5.218 8.276 1.00 96.25 123 GLN A N 1
ATOM 940 C CA . GLN A 1 123 ? -8.531 -6.275 7.363 1.00 96.25 123 GLN A CA 1
ATOM 941 C C . GLN A 1 123 ? -9.470 -7.265 8.051 1.00 96.25 123 GLN A C 1
ATOM 943 O O . GLN A 1 123 ? -10.550 -7.529 7.526 1.00 96.25 123 GLN A O 1
ATOM 948 N N . GLN A 1 124 ? -9.115 -7.736 9.249 1.00 92.69 124 GLN A N 1
ATOM 949 C CA . GLN A 1 124 ? -9.956 -8.633 10.040 1.00 92.69 124 GLN A CA 1
ATOM 950 C C . GLN A 1 124 ? -11.312 -7.988 10.366 1.00 92.69 124 GLN A C 1
ATOM 952 O O . GLN A 1 124 ? -12.355 -8.610 10.168 1.00 92.69 124 GLN A O 1
ATOM 957 N N . SER A 1 125 ? -11.320 -6.715 10.779 1.00 95.25 125 SER A N 1
ATOM 958 C CA . SER A 1 125 ? -12.551 -5.979 11.112 1.00 95.25 125 SER A CA 1
ATOM 959 C C . SER A 1 125 ? -13.487 -5.749 9.915 1.00 95.25 125 SER A C 1
ATOM 961 O O . SER A 1 125 ? -14.694 -5.577 10.090 1.00 95.25 125 SER A O 1
ATOM 963 N N . ARG A 1 126 ? -12.941 -5.737 8.692 1.00 94.62 126 ARG A N 1
ATOM 964 C CA . ARG A 1 126 ? -13.672 -5.521 7.432 1.00 94.62 126 ARG A CA 1
ATOM 965 C C . ARG A 1 126 ? -13.802 -6.782 6.580 1.00 94.62 126 ARG A C 1
ATOM 967 O O . ARG A 1 126 ? -14.312 -6.704 5.468 1.00 94.62 126 ARG A O 1
ATOM 974 N N . ARG A 1 127 ? -13.395 -7.939 7.117 1.00 93.81 127 ARG A N 1
ATOM 975 C CA . ARG A 1 127 ? -13.452 -9.257 6.460 1.00 93.81 127 ARG A CA 1
ATOM 976 C C . ARG A 1 127 ? -12.658 -9.334 5.147 1.00 93.81 127 ARG A C 1
ATOM 978 O O . ARG A 1 127 ? -13.010 -10.098 4.252 1.00 93.81 127 ARG A O 1
ATOM 985 N N . PHE A 1 128 ? -11.578 -8.564 5.034 1.00 85.62 128 PHE A N 1
ATOM 986 C CA . PHE A 1 128 ? -10.570 -8.776 3.995 1.00 85.62 128 PHE A CA 1
ATOM 987 C C . PHE A 1 128 ? -9.642 -9.942 4.376 1.00 85.62 128 PHE A C 1
ATOM 989 O O . PHE A 1 128 ? -9.494 -10.240 5.565 1.00 85.62 128 PHE A O 1
ATOM 996 N N . PRO A 1 129 ? -8.945 -10.558 3.403 1.00 84.19 129 PRO A N 1
ATOM 997 C CA . PRO A 1 129 ? -7.829 -11.451 3.699 1.00 84.19 129 PRO A CA 1
ATOM 998 C C . PRO A 1 129 ? -6.781 -10.754 4.580 1.00 84.19 129 PRO A C 1
ATOM 1000 O O . PRO A 1 129 ? -6.302 -9.669 4.239 1.00 84.19 129 PRO A O 1
ATOM 1003 N N . VAL A 1 130 ? -6.420 -11.380 5.704 1.00 82.00 130 VAL A N 1
ATOM 1004 C CA . VAL A 1 130 ? -5.527 -10.812 6.733 1.00 82.00 130 VAL A CA 1
ATOM 1005 C C . VAL A 1 130 ? -4.062 -11.003 6.333 1.00 82.00 130 VAL A C 1
ATOM 1007 O O . VAL A 1 130 ? -3.318 -11.801 6.896 1.00 82.00 130 VAL A O 1
ATOM 1010 N N . THR A 1 131 ? -3.658 -10.281 5.296 1.00 82.81 131 THR A N 1
ATOM 1011 C CA . THR A 1 131 ? -2.308 -10.345 4.722 1.00 82.81 131 THR A CA 1
ATOM 1012 C C . THR A 1 131 ? -1.361 -9.337 5.353 1.00 82.81 131 THR A C 1
ATOM 1014 O O . THR A 1 131 ? -0.161 -9.510 5.275 1.00 82.81 131 THR A O 1
ATOM 1017 N N . GLY A 1 132 ? -1.863 -8.265 5.967 1.00 84.19 132 GLY A N 1
ATOM 1018 C CA . GLY A 1 132 ? -1.025 -7.135 6.369 1.00 84.19 132 GLY A CA 1
ATOM 1019 C C . GLY A 1 132 ? -0.536 -6.273 5.204 1.00 84.19 132 GLY A C 1
ATOM 1020 O O . GLY A 1 132 ? 0.220 -5.348 5.453 1.00 84.19 132 GLY A O 1
ATOM 1021 N N . ILE A 1 133 ? -0.991 -6.534 3.970 1.00 85.81 133 ILE A N 1
ATOM 1022 C CA . ILE A 1 133 ? -0.769 -5.682 2.796 1.00 85.81 133 ILE A CA 1
ATOM 1023 C C . ILE A 1 133 ? -1.968 -4.749 2.615 1.00 85.81 133 ILE A C 1
ATOM 1025 O O . ILE A 1 133 ? -3.110 -5.180 2.436 1.00 85.81 133 ILE A O 1
ATOM 1029 N N . ALA A 1 134 ? -1.713 -3.449 2.554 1.00 91.31 134 ALA A N 1
ATOM 1030 C CA . ALA A 1 134 ? -2.695 -2.430 2.214 1.00 91.31 134 ALA A CA 1
ATOM 1031 C C . ALA A 1 134 ? -2.906 -2.380 0.690 1.00 91.31 134 ALA A C 1
ATOM 1033 O O . ALA A 1 134 ? -2.533 -1.421 0.011 1.00 91.31 134 ALA A O 1
ATOM 1034 N N . SER A 1 135 ? -3.511 -3.436 0.143 1.00 89.69 135 SER A N 1
ATOM 1035 C CA . SER A 1 135 ? -3.865 -3.524 -1.276 1.00 89.69 135 SER A CA 1
ATOM 1036 C C . SER A 1 135 ? -4.793 -2.376 -1.701 1.00 89.69 135 SER A C 1
ATOM 1038 O O . SER A 1 135 ? -5.404 -1.703 -0.868 1.00 89.69 135 SER A O 1
ATOM 1040 N N . ARG A 1 136 ? -4.927 -2.138 -3.013 1.00 86.94 136 ARG A N 1
ATOM 1041 C CA . ARG A 1 136 ? -5.794 -1.072 -3.555 1.00 86.94 136 ARG A CA 1
ATOM 1042 C C . ARG A 1 136 ? -7.225 -1.090 -2.975 1.00 86.94 136 ARG A C 1
ATOM 1044 O O . ARG A 1 136 ? -7.664 -0.034 -2.520 1.00 86.94 136 ARG A O 1
ATOM 1051 N N . PRO A 1 137 ? -7.938 -2.237 -2.911 1.00 90.31 137 PRO A N 1
ATOM 1052 C CA . PRO A 1 137 ? -9.261 -2.295 -2.281 1.00 90.31 137 PRO A CA 1
ATOM 1053 C C . PRO A 1 137 ? -9.245 -1.960 -0.784 1.00 90.31 137 PRO A C 1
ATOM 1055 O O . PRO A 1 137 ? -10.116 -1.231 -0.318 1.00 90.31 137 PRO A O 1
ATOM 1058 N N . VAL A 1 138 ? -8.237 -2.442 -0.044 1.00 94.25 138 VAL A N 1
ATOM 1059 C CA . VAL A 1 138 ? -8.091 -2.172 1.397 1.00 94.25 138 VAL A CA 1
ATOM 1060 C C . VAL A 1 138 ? -7.876 -0.680 1.643 1.00 94.25 138 VAL A C 1
ATOM 1062 O O . VAL A 1 138 ? -8.568 -0.100 2.473 1.00 94.25 138 VAL A O 1
ATOM 1065 N N . ARG A 1 139 ? -6.967 -0.042 0.893 1.00 96.06 139 ARG A N 1
ATOM 1066 C CA . ARG A 1 139 ? -6.702 1.403 0.994 1.00 96.06 139 ARG A CA 1
ATOM 1067 C C . ARG A 1 139 ? -7.934 2.229 0.670 1.00 96.06 139 ARG A C 1
ATOM 1069 O O . ARG A 1 139 ? -8.286 3.115 1.436 1.00 96.06 139 ARG A O 1
ATOM 1076 N N . LYS A 1 140 ? -8.626 1.894 -0.421 1.00 96.00 140 LYS A N 1
ATOM 1077 C CA . LYS A 1 140 ? -9.852 2.591 -0.810 1.00 96.00 140 LYS A CA 1
ATOM 1078 C C . LYS A 1 140 ? -10.913 2.532 0.293 1.00 96.00 140 LYS A C 1
ATOM 1080 O O . LYS A 1 140 ? -11.459 3.569 0.654 1.00 96.00 140 LYS A O 1
ATOM 1085 N N . GLN A 1 141 ? -11.192 1.343 0.831 1.00 97.94 141 GLN A N 1
ATOM 1086 C CA . GLN A 1 141 ? -12.190 1.194 1.892 1.00 97.94 141 GLN A CA 1
ATOM 1087 C C . GLN A 1 141 ? -11.765 1.921 3.174 1.00 97.94 141 GLN A C 1
ATOM 1089 O O . GLN A 1 141 ? -12.598 2.551 3.820 1.00 97.94 141 GLN A O 1
ATOM 1094 N N . LEU A 1 142 ? -10.475 1.875 3.520 1.00 97.94 142 LEU A N 1
ATOM 1095 C CA . LEU A 1 142 ? -9.940 2.575 4.685 1.00 97.94 142 LEU A CA 1
ATOM 1096 C C . LEU A 1 142 ? -10.095 4.093 4.552 1.00 97.94 142 LEU A C 1
ATOM 1098 O O . LEU A 1 142 ? -10.511 4.749 5.505 1.00 97.94 142 LEU A O 1
ATOM 1102 N N . ASP A 1 143 ? -9.793 4.646 3.378 1.00 96.31 143 ASP A N 1
ATOM 1103 C CA . ASP A 1 143 ? -9.971 6.069 3.095 1.00 96.31 143 ASP A CA 1
ATOM 1104 C C . ASP A 1 143 ? -11.448 6.469 3.191 1.00 96.31 143 ASP A C 1
ATOM 1106 O O . ASP A 1 143 ? -11.774 7.501 3.779 1.00 96.31 143 ASP A O 1
ATOM 1110 N N . ASP A 1 144 ? -12.347 5.649 2.641 1.00 96.44 144 ASP A N 1
ATOM 1111 C CA . ASP A 1 144 ? -13.792 5.880 2.688 1.00 96.44 144 ASP A CA 1
ATOM 1112 C C . ASP A 1 144 ? -14.322 5.811 4.140 1.00 96.44 144 ASP A C 1
ATOM 1114 O O . ASP A 1 144 ? -15.144 6.638 4.543 1.00 96.44 144 ASP A O 1
ATOM 1118 N N . ASP A 1 145 ? -13.816 4.888 4.962 1.00 96.75 145 ASP A N 1
ATOM 1119 C CA . ASP A 1 145 ? -14.146 4.788 6.389 1.00 96.75 145 ASP A CA 1
ATOM 1120 C C . ASP A 1 145 ? -13.619 5.991 7.190 1.00 96.75 145 ASP A C 1
ATOM 1122 O O . ASP A 1 145 ? -14.353 6.576 7.990 1.00 96.75 145 ASP A O 1
ATOM 1126 N N . ALA A 1 146 ? -12.372 6.406 6.953 1.00 95.88 146 ALA A N 1
ATOM 1127 C CA . ALA A 1 146 ? -11.778 7.564 7.618 1.00 95.88 146 ALA A CA 1
ATOM 1128 C C . ALA A 1 146 ? -12.542 8.854 7.281 1.00 95.88 146 ALA A C 1
ATOM 1130 O O . ALA A 1 146 ? -12.825 9.660 8.169 1.00 95.88 146 ALA A O 1
ATOM 1131 N N . ARG A 1 147 ? -12.951 9.036 6.017 1.00 93.75 147 ARG A N 1
ATOM 1132 C CA . ARG A 1 147 ? -13.780 10.179 5.593 1.00 93.75 147 ARG A CA 1
ATOM 1133 C C . ARG A 1 147 ? -15.124 10.224 6.310 1.00 93.75 147 ARG A C 1
ATOM 1135 O O . ARG A 1 147 ? -15.531 11.304 6.734 1.00 93.75 147 ARG A O 1
ATOM 1142 N N . LYS A 1 148 ? -15.786 9.071 6.468 1.00 94.56 148 LYS A N 1
ATOM 1143 C CA . LYS A 1 148 ? -17.056 8.968 7.207 1.00 94.56 148 LYS A CA 1
ATOM 1144 C C . LYS A 1 148 ? -16.897 9.408 8.660 1.00 94.56 148 LYS A C 1
ATOM 1146 O O . LYS A 1 148 ? -17.738 10.150 9.150 1.00 94.56 148 LYS A O 1
ATOM 1151 N N . ILE A 1 149 ? -15.811 9.006 9.321 1.00 93.19 149 ILE A N 1
ATOM 1152 C CA . ILE A 1 149 ? -15.530 9.394 10.713 1.00 93.19 149 ILE A CA 1
ATOM 1153 C C . ILE A 1 149 ? -15.246 10.898 10.826 1.00 93.19 149 ILE A C 1
ATOM 1155 O O . ILE A 1 149 ? -15.718 11.548 11.752 1.00 93.19 149 ILE A O 1
ATOM 1159 N N . LEU A 1 150 ? -14.502 11.468 9.874 1.00 90.00 150 LEU A N 1
ATOM 1160 C CA . LEU A 1 150 ? -14.137 12.889 9.882 1.00 90.00 150 LEU A CA 1
ATOM 1161 C C . LEU A 1 150 ? -15.245 13.828 9.372 1.00 90.00 150 LEU A C 1
ATOM 1163 O O . LEU A 1 150 ? -15.032 15.039 9.343 1.00 90.00 150 LEU A O 1
ATOM 1167 N N . GLY A 1 151 ? -16.382 13.303 8.905 1.00 81.38 151 GLY A N 1
ATOM 1168 C CA . GLY A 1 151 ? -17.461 14.110 8.325 1.00 81.38 151 GLY A CA 1
ATOM 1169 C C . GLY A 1 151 ? -17.059 14.889 7.062 1.00 81.38 151 GLY A C 1
ATOM 1170 O O . GLY A 1 151 ? -17.699 15.882 6.723 1.00 81.38 151 GLY A O 1
ATOM 1171 N N . ARG A 1 152 ? -15.990 14.480 6.361 1.00 66.38 152 ARG A N 1
ATOM 1172 C CA . ARG A 1 152 ? -15.503 15.159 5.147 1.00 66.38 152 ARG A CA 1
ATOM 1173 C C . ARG A 1 152 ? -16.114 14.520 3.892 1.00 66.38 152 ARG A C 1
ATOM 1175 O O . ARG A 1 152 ? -15.810 13.375 3.565 1.00 66.38 152 ARG A O 1
ATOM 1182 N N . SER A 1 153 ? -16.945 15.285 3.177 1.00 51.06 153 SER A N 1
ATOM 1183 C CA . SER A 1 153 ? -17.364 15.018 1.784 1.00 51.06 153 SER A CA 1
ATOM 1184 C C . SER A 1 153 ? -16.126 14.959 0.863 1.00 51.06 153 SER A C 1
ATOM 1186 O O . SER A 1 153 ? -15.129 15.608 1.201 1.00 51.06 153 SER A O 1
ATOM 1188 N N . PRO A 1 154 ? -16.103 14.190 -0.251 1.00 47.44 154 PRO A N 1
ATOM 1189 C CA . PRO A 1 154 ? -14.925 14.099 -1.114 1.00 47.44 154 PRO A CA 1
ATOM 1190 C C . PRO A 1 154 ? -14.449 15.488 -1.556 1.00 47.44 154 PRO A C 1
ATOM 1192 O O . PRO A 1 154 ? -15.104 16.166 -2.342 1.00 47.44 154 PRO A O 1
ATOM 1195 N N . SER A 1 155 ? -13.281 15.895 -1.058 1.00 42.44 155 SER A N 1
ATOM 1196 C CA . SER A 1 155 ? -12.536 17.004 -1.645 1.00 42.44 155 SER A CA 1
ATOM 1197 C C . SER A 1 155 ? -12.049 16.543 -3.019 1.00 42.44 155 SER A C 1
ATOM 1199 O O . SER A 1 155 ? -11.478 15.447 -3.098 1.00 42.44 155 SER A O 1
ATOM 1201 N N . PRO A 1 156 ? -12.249 17.322 -4.097 1.00 41.78 156 PRO A N 1
ATOM 1202 C CA . PRO A 1 156 ? -11.629 17.015 -5.375 1.00 41.78 156 PRO A CA 1
ATOM 1203 C C . PRO A 1 156 ? -10.116 16.896 -5.169 1.00 41.78 156 PRO A C 1
ATOM 1205 O O . PRO A 1 156 ? -9.502 17.692 -4.453 1.00 41.78 156 PRO A O 1
ATOM 1208 N N . SER A 1 157 ? -9.536 15.846 -5.746 1.00 46.50 157 SER A N 1
ATOM 1209 C CA . SER A 1 157 ? -8.087 15.716 -5.860 1.00 46.50 157 SER A CA 1
ATOM 1210 C C . SER A 1 157 ? -7.574 16.926 -6.654 1.00 46.50 157 SER A C 1
ATOM 1212 O O . SER A 1 157 ? -8.216 17.280 -7.646 1.00 46.50 157 SER A O 1
ATOM 1214 N N . PRO A 1 158 ? -6.492 17.604 -6.230 1.00 44.28 158 PRO A N 1
ATOM 1215 C CA . PRO A 1 158 ? -5.966 18.740 -6.973 1.00 44.28 158 PRO A CA 1
ATOM 1216 C C . PRO A 1 158 ? -5.582 18.283 -8.381 1.00 44.28 158 PRO A C 1
ATOM 1218 O O . PRO A 1 158 ? -4.767 17.378 -8.549 1.00 44.28 158 PRO A O 1
ATOM 1221 N N . THR A 1 159 ? -6.184 18.906 -9.391 1.00 36.47 159 THR A N 1
ATOM 1222 C CA . THR A 1 159 ? -5.784 18.748 -10.788 1.00 36.47 159 THR A CA 1
ATOM 1223 C C . THR A 1 159 ? -4.348 19.266 -10.912 1.00 36.47 159 THR A C 1
ATOM 1225 O O . THR A 1 159 ? -4.125 20.445 -10.624 1.00 36.47 159 THR A O 1
ATOM 1228 N N . PRO A 1 160 ? -3.352 18.436 -11.273 1.00 47.62 160 PRO A N 1
ATOM 1229 C CA . PRO A 1 160 ? -1.988 18.919 -11.402 1.00 47.62 160 PRO A CA 1
ATOM 1230 C C . PRO A 1 160 ? -1.904 19.905 -12.568 1.00 47.62 160 PRO A C 1
ATOM 1232 O O . PRO A 1 160 ? -2.344 19.625 -13.684 1.00 47.62 160 PRO A O 1
ATOM 1235 N N . THR A 1 161 ? -1.336 21.073 -12.292 1.00 43.78 161 THR A N 1
ATOM 1236 C CA . THR A 1 161 ? -0.920 22.044 -13.302 1.00 43.78 161 THR A CA 1
ATOM 1237 C C . THR A 1 161 ? 0.141 21.384 -14.190 1.00 43.78 161 THR A C 1
ATOM 1239 O O . THR A 1 161 ? 1.052 20.761 -13.640 1.00 43.78 161 THR A O 1
ATOM 1242 N N . PRO A 1 162 ? 0.063 21.479 -15.530 1.00 42.59 162 PRO A N 1
ATOM 1243 C CA . PRO A 1 162 ? 1.064 20.881 -16.407 1.00 42.59 162 PRO A CA 1
ATOM 1244 C C . PRO A 1 162 ? 2.445 21.464 -16.094 1.00 42.59 162 PRO A C 1
ATOM 1246 O O . PRO A 1 162 ? 2.694 22.653 -16.292 1.00 42.59 162 PRO A O 1
ATOM 1249 N N . THR A 1 163 ? 3.343 20.627 -15.583 1.00 45.59 163 THR A N 1
ATOM 1250 C CA . THR A 1 163 ? 4.753 20.968 -15.404 1.00 45.59 163 THR A CA 1
ATOM 1251 C C . THR A 1 163 ? 5.397 21.066 -16.792 1.00 45.59 163 THR A C 1
ATOM 1253 O O . THR A 1 163 ? 5.182 20.164 -17.609 1.00 45.59 163 THR A O 1
ATOM 1256 N N . PRO A 1 164 ? 6.158 22.131 -17.112 1.00 49.25 164 PRO A N 1
ATOM 1257 C CA . PRO A 1 164 ? 6.817 22.248 -18.407 1.00 49.25 164 PRO A CA 1
ATOM 1258 C C . PRO A 1 164 ? 7.739 21.050 -18.645 1.00 49.25 164 PRO A C 1
ATOM 1260 O O . PRO A 1 164 ? 8.523 20.664 -17.777 1.00 49.25 164 PRO A O 1
ATOM 1263 N N . SER A 1 165 ? 7.611 20.462 -19.834 1.00 39.88 165 SER A N 1
ATOM 1264 C CA . SER A 1 165 ? 8.448 19.357 -20.294 1.00 39.88 165 SER A CA 1
ATOM 1265 C C . SER A 1 165 ? 9.918 19.785 -20.257 1.00 39.88 165 SER A C 1
ATOM 1267 O O . SER A 1 165 ? 10.247 20.801 -20.876 1.00 39.88 165 SER A O 1
ATOM 1269 N N . PRO A 1 166 ? 10.819 19.047 -19.584 1.00 51.06 166 PRO A N 1
ATOM 1270 C CA . PRO A 1 166 ? 12.241 19.319 -19.704 1.00 51.06 166 PRO A CA 1
ATOM 1271 C C . PRO A 1 166 ? 12.673 19.119 -21.159 1.00 51.06 166 PRO A C 1
ATOM 1273 O O . PRO A 1 166 ? 12.274 18.160 -21.826 1.00 51.06 166 PRO A O 1
ATOM 1276 N N . THR A 1 167 ? 13.480 20.053 -21.651 1.00 45.53 167 THR A N 1
ATOM 1277 C CA . THR A 1 167 ? 14.166 19.961 -22.938 1.00 45.53 167 THR A CA 1
ATOM 1278 C C . THR A 1 167 ? 15.079 18.731 -22.905 1.00 45.53 167 THR A C 1
ATOM 1280 O O . THR A 1 167 ? 15.860 18.606 -21.958 1.00 45.53 167 THR A O 1
ATOM 1283 N N . PRO A 1 168 ? 15.002 17.806 -23.879 1.00 41.34 168 PRO A N 1
ATOM 1284 C CA . PRO A 1 168 ? 15.841 16.618 -23.873 1.00 41.34 168 PRO A CA 1
ATOM 1285 C C . PRO A 1 168 ? 17.314 17.023 -23.972 1.00 41.34 168 PRO A C 1
ATOM 1287 O O . PRO A 1 168 ? 17.745 17.631 -24.952 1.00 41.34 168 PRO A O 1
ATOM 1290 N N . THR A 1 169 ? 18.094 16.677 -22.954 1.00 42.47 169 THR A N 1
ATOM 1291 C CA . THR A 1 169 ? 19.552 16.630 -23.045 1.00 42.47 169 THR A CA 1
ATOM 1292 C C . THR A 1 169 ? 19.924 15.562 -24.079 1.00 42.47 169 THR A C 1
ATOM 1294 O O . THR A 1 169 ? 19.343 14.473 -24.042 1.00 42.47 169 THR A O 1
ATOM 1297 N N . PRO A 1 170 ? 20.855 15.826 -25.016 1.00 41.16 170 PRO A N 1
ATOM 1298 C CA . PRO A 1 170 ? 21.265 14.825 -25.991 1.00 41.16 170 PRO A CA 1
ATOM 1299 C C . PRO A 1 170 ? 21.838 13.608 -25.262 1.00 41.16 170 PRO A C 1
ATOM 1301 O O . PRO A 1 170 ? 22.847 13.691 -24.561 1.00 41.16 170 PRO A O 1
ATOM 1304 N N . SER A 1 171 ? 21.142 12.482 -25.406 1.00 40.62 171 SER A N 1
ATOM 1305 C CA . SER A 1 171 ? 21.597 11.178 -24.941 1.00 40.62 171 SER A CA 1
ATOM 1306 C C . SER A 1 171 ? 22.859 10.784 -25.715 1.00 40.62 171 SER A C 1
ATOM 1308 O O . SER A 1 171 ? 22.888 10.987 -26.934 1.00 40.62 171 SER A O 1
ATOM 1310 N N . PRO A 1 172 ? 23.877 10.179 -25.074 1.00 47.03 172 PRO A N 1
ATOM 1311 C CA . PRO A 1 172 ? 24.928 9.501 -25.816 1.00 47.03 172 PRO A CA 1
ATOM 1312 C C . PRO A 1 172 ? 24.283 8.454 -26.726 1.00 47.03 172 PRO A C 1
ATOM 1314 O O . PRO A 1 172 ? 23.324 7.780 -26.336 1.00 47.03 172 PRO A O 1
ATOM 1317 N N . THR A 1 173 ? 24.785 8.377 -27.954 1.00 36.75 173 THR A N 1
ATOM 1318 C CA . THR A 1 173 ? 24.333 7.459 -28.996 1.00 36.75 173 THR A CA 1
ATOM 1319 C C . THR A 1 173 ? 24.302 6.038 -28.426 1.00 36.75 173 THR A C 1
ATOM 1321 O O . THR A 1 173 ? 25.360 5.543 -28.029 1.00 36.75 173 THR A O 1
ATOM 1324 N N . PRO A 1 174 ? 23.134 5.374 -28.336 1.00 39.59 174 PRO A N 1
ATOM 1325 C CA . PRO A 1 174 ? 23.100 3.985 -27.923 1.00 39.59 174 PRO A CA 1
ATOM 1326 C C . PRO A 1 174 ? 23.867 3.170 -28.960 1.00 39.59 174 PRO A C 1
ATOM 1328 O O . PRO A 1 174 ? 23.600 3.245 -30.161 1.00 39.59 174 PRO A O 1
ATOM 1331 N N . THR A 1 175 ? 24.829 2.384 -28.491 1.00 42.94 175 THR A N 1
ATOM 1332 C CA . THR A 1 175 ? 25.352 1.245 -29.240 1.00 42.94 175 THR A CA 1
ATOM 1333 C C . THR A 1 175 ? 24.144 0.418 -29.691 1.00 42.94 175 THR A C 1
ATOM 1335 O O . THR A 1 175 ? 23.259 0.188 -28.860 1.00 42.94 175 THR A O 1
ATOM 1338 N N . PRO A 1 176 ? 24.039 0.013 -30.970 1.00 36.91 176 PRO A N 1
ATOM 1339 C CA . PRO A 1 176 ? 22.882 -0.728 -31.448 1.00 36.91 176 PRO A CA 1
ATOM 1340 C C . PRO A 1 176 ? 22.691 -1.979 -30.589 1.00 36.91 176 PRO A C 1
ATOM 1342 O O . PRO A 1 176 ? 23.491 -2.912 -30.623 1.00 36.91 176 PRO A O 1
ATOM 1345 N N . SER A 1 177 ? 21.632 -1.956 -29.783 1.00 44.88 177 SER A N 1
ATOM 1346 C CA . SER A 1 177 ? 21.078 -3.150 -29.164 1.00 44.88 177 SER A CA 1
ATOM 1347 C C . SER A 1 177 ? 20.548 -4.027 -30.301 1.00 44.88 177 SER A C 1
ATOM 1349 O O . SER A 1 177 ? 19.992 -3.472 -31.260 1.00 44.88 177 SER A O 1
ATOM 1351 N N . PRO A 1 178 ? 20.752 -5.356 -30.264 1.00 44.16 178 PRO A N 1
ATOM 1352 C CA . PRO A 1 178 ? 20.224 -6.232 -31.297 1.00 44.16 178 PRO A CA 1
ATOM 1353 C C . PRO A 1 178 ? 18.733 -5.951 -31.452 1.00 44.16 178 PRO A C 1
ATOM 1355 O O . PRO A 1 178 ? 17.973 -5.969 -30.486 1.00 44.16 178 PRO A O 1
ATOM 1358 N N . THR A 1 179 ? 18.325 -5.628 -32.675 1.00 45.53 179 THR A N 1
ATOM 1359 C CA . THR A 1 179 ? 16.911 -5.544 -33.017 1.00 45.53 179 THR A CA 1
ATOM 1360 C C . THR A 1 179 ? 16.291 -6.887 -32.631 1.00 45.53 179 THR A C 1
ATOM 1362 O O . THR A 1 179 ? 16.800 -7.905 -33.111 1.00 45.53 179 THR A O 1
ATOM 1365 N N . PRO A 1 180 ? 15.258 -6.934 -31.764 1.00 46.31 180 PRO A N 1
ATOM 1366 C CA . PRO A 1 180 ? 14.563 -8.183 -31.506 1.00 46.31 180 PRO A CA 1
ATOM 1367 C C . PRO A 1 180 ? 14.120 -8.712 -32.864 1.00 46.31 180 PRO A C 1
ATOM 1369 O O . PRO A 1 180 ? 13.464 -8.004 -33.637 1.00 46.31 180 PRO A O 1
ATOM 1372 N N . SER A 1 181 ? 14.581 -9.916 -33.200 1.00 53.03 181 SER A N 1
ATOM 1373 C CA . SER A 1 181 ? 14.199 -10.582 -34.441 1.00 53.03 181 SER A CA 1
ATOM 1374 C C . SER A 1 181 ? 12.671 -10.573 -34.533 1.00 53.03 181 SER A C 1
ATOM 1376 O O . SER A 1 181 ? 12.006 -10.658 -33.499 1.00 53.03 181 SER A O 1
ATOM 1378 N N . GLY A 1 182 ? 12.090 -10.475 -35.734 1.00 56.44 182 GLY A N 1
ATOM 1379 C CA . GLY A 1 182 ? 10.626 -10.450 -35.911 1.00 56.44 182 GLY A CA 1
ATOM 1380 C C . GLY A 1 182 ? 9.905 -11.553 -35.117 1.00 56.44 182 GLY A C 1
ATOM 1381 O O . GLY A 1 182 ? 8.831 -11.328 -34.568 1.00 56.44 182 GLY A O 1
ATOM 1382 N N . THR A 1 183 ? 10.583 -12.685 -34.920 1.00 61.62 183 THR A N 1
ATOM 1383 C CA . THR A 1 183 ? 10.171 -13.808 -34.076 1.00 61.62 183 THR A CA 1
ATOM 1384 C C . THR A 1 183 ? 9.885 -13.442 -32.612 1.00 61.62 183 THR A C 1
ATOM 1386 O O . THR A 1 183 ? 8.918 -13.932 -32.043 1.00 61.62 183 THR A O 1
ATOM 1389 N N . GLU A 1 184 ? 10.688 -12.588 -31.974 1.00 63.66 184 GLU A N 1
ATOM 1390 C CA . GLU A 1 184 ? 10.548 -12.250 -30.548 1.00 63.66 184 GLU A CA 1
ATOM 1391 C C . GLU A 1 184 ? 9.362 -11.307 -30.298 1.00 63.66 184 GLU A C 1
ATOM 1393 O O . GLU A 1 184 ? 8.595 -11.485 -29.349 1.00 63.66 184 GLU A O 1
ATOM 1398 N N . LEU A 1 185 ? 9.140 -10.356 -31.210 1.00 59.81 185 LEU A N 1
ATOM 1399 C CA . LEU A 1 185 ? 7.978 -9.469 -31.167 1.00 59.81 185 LEU A CA 1
ATOM 1400 C C . LEU A 1 185 ? 6.671 -10.232 -31.426 1.00 59.81 185 LEU A C 1
ATOM 1402 O O . LEU A 1 185 ? 5.654 -9.963 -30.780 1.00 59.81 185 LEU A O 1
ATOM 1406 N N . ASP A 1 186 ? 6.697 -11.197 -32.342 1.00 73.06 186 ASP A N 1
ATOM 1407 C CA . ASP 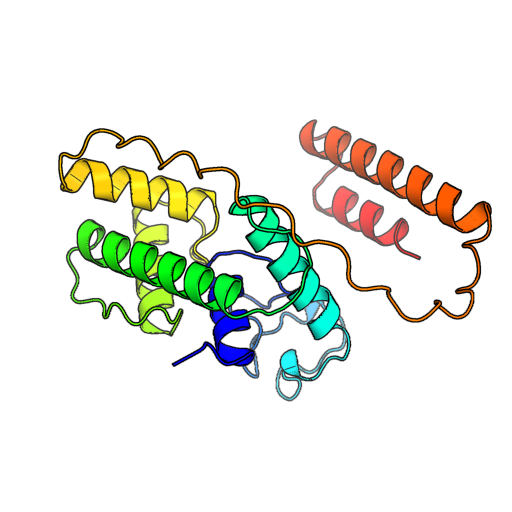A 1 186 ? 5.540 -12.036 -32.643 1.00 73.06 186 ASP A CA 1
ATOM 1408 C C . ASP A 1 186 ? 5.234 -13.015 -31.501 1.00 73.06 186 ASP A C 1
ATOM 1410 O O . ASP A 1 186 ? 4.066 -13.182 -31.137 1.00 73.06 186 ASP A O 1
ATOM 1414 N N . ASN A 1 187 ? 6.264 -13.551 -30.837 1.00 75.50 187 ASN A N 1
ATOM 1415 C CA . ASN A 1 187 ? 6.109 -14.336 -29.610 1.00 75.50 187 ASN A CA 1
ATOM 1416 C C . ASN A 1 187 ? 5.455 -13.514 -28.491 1.00 75.50 187 ASN A C 1
ATOM 1418 O O . ASN A 1 187 ? 4.534 -13.995 -27.831 1.00 75.50 187 ASN A O 1
ATOM 1422 N N . LEU A 1 188 ? 5.862 -12.253 -28.307 1.00 75.31 188 LEU A N 1
ATOM 1423 C CA . LEU A 1 188 ? 5.299 -11.381 -27.273 1.00 75.31 188 LEU A CA 1
ATOM 1424 C C . LEU A 1 188 ? 3.839 -10.994 -27.562 1.00 75.31 188 LEU A C 1
ATOM 1426 O O . LEU A 1 188 ? 3.001 -10.955 -26.656 1.00 75.31 188 LEU A O 1
ATOM 1430 N N . ARG A 1 189 ? 3.506 -10.735 -28.833 1.00 75.81 189 ARG A N 1
ATOM 1431 C CA . ARG A 1 189 ? 2.120 -10.485 -29.264 1.00 75.81 189 ARG A CA 1
ATOM 1432 C C . ARG A 1 189 ? 1.241 -11.707 -29.032 1.00 75.81 189 ARG A C 1
ATOM 1434 O O . ARG A 1 189 ? 0.147 -11.560 -28.489 1.00 75.81 189 ARG A O 1
ATOM 1441 N N . LYS A 1 190 ? 1.733 -12.894 -29.389 1.00 80.75 190 LYS A N 1
ATOM 1442 C CA . LYS A 1 190 ? 1.036 -14.161 -29.166 1.00 80.75 190 LYS A CA 1
ATOM 1443 C C . LYS A 1 190 ? 0.822 -14.426 -27.675 1.00 80.75 190 LYS A C 1
ATOM 1445 O O . LYS A 1 190 ? -0.305 -14.683 -27.267 1.00 80.75 190 LYS A O 1
ATOM 1450 N N . LEU A 1 191 ? 1.852 -14.234 -26.850 1.00 82.94 191 LEU A N 1
ATOM 1451 C CA . LEU A 1 191 ? 1.772 -14.387 -25.395 1.00 82.94 191 LEU A CA 1
ATOM 1452 C C . LEU A 1 191 ? 0.710 -13.470 -24.768 1.00 82.94 191 LEU A C 1
ATOM 1454 O O . LEU A 1 191 ? -0.058 -13.891 -23.904 1.00 82.94 191 LEU A O 1
ATOM 1458 N N . LYS A 1 192 ? 0.630 -12.215 -25.224 1.00 79.50 192 LYS A N 1
ATOM 1459 C CA . LYS A 1 192 ? -0.379 -11.255 -24.754 1.00 79.50 192 LYS A CA 1
ATOM 1460 C C . LYS A 1 192 ? -1.805 -11.706 -25.083 1.00 79.50 192 LYS A C 1
ATOM 1462 O O . LYS A 1 192 ? -2.696 -11.534 -24.249 1.00 79.50 192 LYS A O 1
ATOM 1467 N N . VAL A 1 193 ? -2.020 -12.250 -26.281 1.00 86.94 193 VAL A N 1
ATOM 1468 C CA . VAL A 1 193 ? -3.321 -12.787 -26.709 1.00 86.94 193 VAL A CA 1
ATOM 1469 C C . VAL A 1 193 ? -3.675 -14.026 -25.890 1.00 86.94 193 VAL A C 1
ATOM 1471 O O . VAL A 1 193 ? -4.748 -14.061 -25.291 1.00 86.94 193 VAL A O 1
ATOM 1474 N N . ASP A 1 194 ? -2.748 -14.976 -25.767 1.00 84.94 194 ASP A N 1
ATOM 1475 C CA . ASP A 1 194 ? -2.955 -16.227 -25.032 1.00 84.94 194 ASP A CA 1
ATOM 1476 C C . ASP A 1 194 ? -3.290 -15.956 -23.548 1.00 84.94 194 ASP A C 1
ATOM 1478 O O . ASP A 1 194 ? -4.227 -16.536 -22.991 1.00 84.94 194 ASP A O 1
ATOM 1482 N N . LEU A 1 195 ? -2.613 -14.988 -22.913 1.00 86.81 195 LEU A N 1
ATOM 1483 C CA . LEU A 1 195 ? -2.900 -14.578 -21.534 1.00 86.81 195 LEU A CA 1
ATOM 1484 C C . LEU A 1 195 ? -4.280 -13.916 -21.383 1.00 86.81 195 LEU A C 1
ATOM 1486 O O . LEU A 1 195 ? -4.951 -14.111 -20.366 1.00 86.81 195 LEU A O 1
ATOM 1490 N N . ALA A 1 196 ? -4.712 -13.120 -22.365 1.00 82.62 196 ALA A N 1
ATOM 1491 C CA . ALA A 1 196 ? -6.040 -12.509 -22.357 1.00 82.62 196 ALA A CA 1
ATOM 1492 C C . ALA A 1 196 ? -7.144 -13.572 -22.479 1.00 82.62 196 ALA A C 1
ATOM 1494 O O . ALA A 1 196 ? -8.130 -13.515 -21.744 1.00 82.62 196 ALA A O 1
ATOM 1495 N N . THR A 1 197 ? -6.942 -14.578 -23.332 1.00 86.31 197 THR A N 1
ATOM 1496 C CA . THR A 1 197 ? -7.866 -15.707 -23.500 1.00 86.31 197 THR A CA 1
ATOM 1497 C C . THR A 1 197 ? -7.964 -16.556 -22.236 1.00 86.31 197 THR A C 1
ATOM 1499 O O . THR A 1 197 ? -9.069 -16.860 -21.790 1.00 86.31 197 THR A O 1
ATOM 1502 N N . LEU A 1 198 ? -6.837 -16.893 -21.600 1.00 82.75 198 LEU A N 1
ATOM 1503 C CA . LEU A 1 198 ? -6.852 -17.638 -20.337 1.00 82.75 198 LEU A CA 1
ATOM 1504 C C . LEU A 1 198 ? -7.584 -16.871 -19.230 1.00 82.75 198 LEU A C 1
ATOM 1506 O O . LEU A 1 198 ? -8.330 -17.475 -18.459 1.00 82.75 198 LEU A O 1
ATOM 1510 N N . LYS A 1 199 ? -7.408 -15.544 -19.162 1.00 83.75 199 LYS A N 1
ATOM 1511 C CA . LYS A 1 199 ? -8.113 -14.696 -18.189 1.00 83.75 199 LYS A CA 1
ATOM 1512 C C . LYS A 1 199 ? -9.622 -14.692 -18.416 1.00 83.75 199 LYS A C 1
ATOM 1514 O O . LYS A 1 199 ? -10.360 -14.807 -17.442 1.00 83.75 199 LYS A O 1
ATOM 1519 N N . ASP A 1 200 ? -10.075 -14.593 -19.665 1.00 86.50 200 ASP A N 1
ATOM 1520 C CA . ASP A 1 200 ? -11.504 -14.646 -20.007 1.00 86.50 200 ASP A CA 1
ATOM 1521 C C . ASP A 1 200 ? -12.113 -16.014 -19.656 1.00 86.50 200 ASP A C 1
ATOM 1523 O O . ASP A 1 200 ? -13.143 -16.082 -18.987 1.00 86.50 200 ASP A O 1
ATOM 1527 N N . LEU A 1 201 ? -11.438 -17.116 -19.995 1.00 84.44 201 LEU A N 1
ATOM 1528 C CA . LEU A 1 201 ? -11.890 -18.470 -19.653 1.00 84.44 201 LEU A CA 1
ATOM 1529 C C . LEU A 1 201 ? -11.946 -18.709 -18.133 1.00 84.44 201 LEU A C 1
ATOM 1531 O O . LEU A 1 201 ? -12.878 -19.333 -17.621 1.00 84.44 201 LEU A O 1
ATOM 1535 N N . HIS A 1 202 ? -10.970 -18.195 -17.387 1.00 84.62 202 HIS A N 1
ATOM 1536 C CA . HIS A 1 202 ? -10.970 -18.285 -15.931 1.00 84.62 202 HIS A CA 1
ATOM 1537 C C . HIS A 1 202 ? -12.089 -17.435 -15.305 1.00 84.62 202 HIS A C 1
ATOM 1539 O O . HIS A 1 202 ? -12.831 -17.916 -14.448 1.00 84.62 202 HIS A O 1
ATOM 1545 N N . GLN A 1 203 ? -12.305 -16.207 -15.793 1.00 84.75 203 GLN A N 1
ATOM 1546 C CA . GLN A 1 203 ? -13.421 -15.354 -15.360 1.00 84.75 203 GLN A CA 1
ATOM 1547 C C . GLN A 1 203 ? -14.790 -15.982 -15.648 1.00 84.75 203 GLN A C 1
ATOM 1549 O O . GLN A 1 203 ? -15.710 -15.853 -14.839 1.00 84.75 203 GLN A O 1
ATOM 1554 N N . ARG A 1 204 ? -14.918 -16.712 -16.760 1.00 88.00 204 ARG A N 1
ATOM 1555 C CA . ARG A 1 204 ? -16.124 -17.476 -17.119 1.00 88.00 204 ARG A CA 1
ATOM 1556 C C . ARG A 1 204 ? -16.265 -18.800 -16.364 1.00 88.00 204 ARG A C 1
ATOM 1558 O O . ARG A 1 204 ? -17.227 -19.523 -16.606 1.00 88.00 204 ARG A O 1
ATOM 1565 N N . ARG A 1 205 ? -15.337 -19.122 -15.452 1.00 82.44 205 ARG A N 1
ATOM 1566 C CA . ARG A 1 205 ? -15.263 -20.392 -14.705 1.00 82.44 205 ARG A CA 1
ATOM 1567 C C . ARG A 1 205 ? -15.225 -21.641 -15.592 1.00 82.44 205 ARG A C 1
ATOM 1569 O O . ARG A 1 205 ? -15.569 -22.728 -15.141 1.00 82.44 205 ARG A O 1
ATOM 1576 N N . THR A 1 206 ? -14.792 -21.504 -16.844 1.00 81.25 206 THR A N 1
ATOM 1577 C CA . THR A 1 206 ? -14.572 -22.644 -17.748 1.00 81.25 206 THR A CA 1
ATOM 1578 C C . THR A 1 206 ? -13.196 -23.279 -17.536 1.00 81.25 206 THR A C 1
ATOM 1580 O O . THR A 1 206 ? -12.949 -24.382 -18.010 1.00 81.25 206 THR A O 1
ATOM 1583 N N . LEU A 1 207 ? -12.304 -22.589 -16.819 1.00 80.62 207 LEU A N 1
ATOM 1584 C CA . LEU A 1 207 ? -11.010 -23.080 -16.348 1.00 80.62 207 LEU A CA 1
ATOM 1585 C C . LEU A 1 207 ? -10.957 -22.986 -14.820 1.00 80.62 207 LEU A C 1
ATOM 1587 O O . LEU A 1 207 ? -11.249 -21.930 -14.255 1.00 80.62 207 LEU A O 1
ATOM 1591 N N . THR A 1 208 ? -10.554 -24.076 -14.167 1.00 80.31 208 THR A N 1
ATOM 1592 C CA . THR A 1 208 ? -10.250 -24.076 -12.730 1.00 80.31 208 THR A CA 1
ATOM 1593 C C . THR A 1 208 ? -8.994 -23.253 -12.451 1.00 80.31 208 THR A C 1
ATOM 1595 O O . THR A 1 208 ? -8.154 -23.070 -13.333 1.00 80.31 208 THR A O 1
ATOM 1598 N N . ASP A 1 209 ? -8.850 -22.770 -11.220 1.00 66.44 209 ASP A N 1
ATOM 1599 C CA . ASP A 1 209 ? -7.701 -21.975 -10.771 1.00 66.44 209 ASP A CA 1
ATOM 1600 C C . ASP A 1 209 ? -6.373 -22.705 -11.046 1.00 66.44 209 ASP A C 1
ATOM 1602 O O . ASP A 1 209 ? -5.441 -22.127 -11.599 1.00 66.44 209 ASP A O 1
ATOM 1606 N N . GLU A 1 210 ? -6.319 -24.009 -10.760 1.00 75.25 210 GLU A N 1
ATOM 1607 C CA . GLU A 1 210 ? -5.154 -24.867 -11.010 1.00 75.25 210 GLU A CA 1
ATOM 1608 C C . GLU A 1 210 ? -4.833 -25.002 -12.509 1.00 75.25 210 GLU A C 1
ATOM 1610 O O . GLU A 1 210 ? -3.673 -24.900 -12.925 1.00 75.25 210 GLU A O 1
ATOM 1615 N N . ALA A 1 211 ? -5.859 -25.169 -13.348 1.00 71.38 211 ALA A N 1
ATOM 1616 C CA . ALA A 1 211 ? -5.689 -25.286 -14.793 1.00 71.38 211 ALA A CA 1
ATOM 1617 C C . ALA A 1 211 ? -5.283 -23.950 -15.437 1.00 71.38 211 ALA A C 1
ATOM 1619 O O . ALA A 1 211 ? -4.484 -23.934 -16.373 1.00 71.38 211 ALA A O 1
ATOM 1620 N N . PHE A 1 212 ? -5.782 -22.828 -14.914 1.00 76.44 212 PHE A N 1
ATOM 1621 C CA . PHE A 1 212 ? -5.382 -21.485 -15.326 1.00 76.44 212 PHE A CA 1
ATOM 1622 C C . PHE A 1 212 ? -3.910 -21.214 -14.990 1.00 76.44 212 PHE A C 1
ATOM 1624 O O . PHE A 1 212 ? -3.148 -20.800 -15.865 1.00 76.44 212 PHE A O 1
ATOM 1631 N N . ILE A 1 213 ? -3.490 -21.520 -13.759 1.00 74.75 213 ILE A N 1
ATOM 1632 C CA . ILE A 1 213 ? -2.098 -21.381 -13.317 1.00 74.75 213 ILE A CA 1
ATOM 1633 C C . ILE A 1 213 ? -1.171 -22.260 -14.173 1.00 74.75 213 ILE A C 1
ATOM 1635 O O . ILE A 1 213 ? -0.188 -21.764 -14.724 1.00 74.75 213 ILE A O 1
ATOM 1639 N N . THR A 1 214 ? -1.519 -23.534 -14.373 1.00 80.31 214 THR A N 1
ATOM 1640 C CA . THR A 1 214 ? -0.737 -24.475 -15.200 1.00 80.31 214 THR A CA 1
ATOM 1641 C C . THR A 1 214 ? -0.6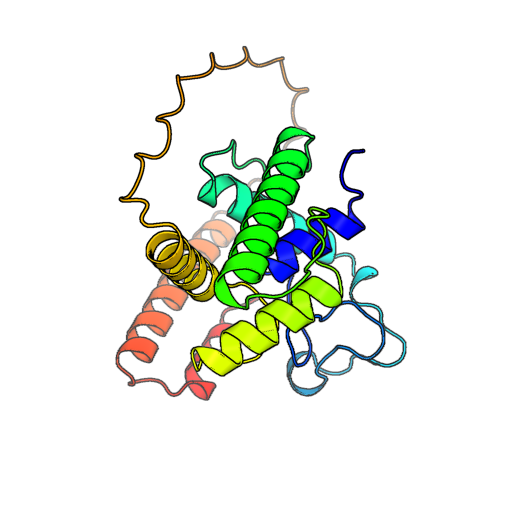01 -23.998 -16.647 1.00 80.31 214 THR A C 1
ATOM 1643 O O . THR A 1 214 ? 0.465 -24.123 -17.252 1.00 80.31 214 THR A O 1
ATOM 1646 N N . ALA A 1 215 ? -1.671 -23.442 -17.219 1.00 77.31 215 ALA A N 1
ATOM 1647 C CA . ALA A 1 215 ? -1.656 -22.927 -18.581 1.00 77.31 215 ALA A CA 1
ATOM 1648 C C . ALA A 1 215 ? -0.779 -21.674 -18.722 1.00 77.31 215 ALA A C 1
ATOM 1650 O O . ALA A 1 215 ? -0.070 -21.551 -19.716 1.00 77.31 215 ALA A O 1
ATOM 1651 N N . ILE A 1 216 ? -0.766 -20.786 -17.722 1.00 81.81 216 ILE A N 1
ATOM 1652 C CA . ILE A 1 216 ? 0.130 -19.621 -17.706 1.00 81.81 216 ILE A CA 1
ATOM 1653 C C . ILE A 1 216 ? 1.595 -20.057 -17.644 1.00 81.81 216 ILE A C 1
ATOM 1655 O O . ILE A 1 216 ? 2.408 -19.537 -18.404 1.00 81.81 216 ILE A O 1
ATOM 1659 N N . TYR A 1 217 ? 1.937 -21.032 -16.797 1.00 79.75 217 TYR A N 1
ATOM 1660 C CA . TYR A 1 217 ? 3.319 -21.511 -16.682 1.00 79.75 217 TYR A CA 1
ATOM 1661 C C . TYR A 1 217 ? 3.854 -22.119 -17.981 1.00 79.75 217 TYR A C 1
ATOM 1663 O O . TYR A 1 217 ? 5.024 -21.943 -18.293 1.00 79.75 217 TYR A O 1
ATOM 1671 N N . ARG A 1 218 ? 3.002 -22.777 -18.776 1.00 82.75 218 ARG A N 1
ATOM 1672 C CA . ARG A 1 218 ? 3.388 -23.329 -20.087 1.00 82.75 218 ARG A CA 1
ATOM 1673 C C . ARG A 1 218 ? 3.618 -22.273 -21.172 1.00 82.75 218 ARG A C 1
ATOM 1675 O O . ARG A 1 218 ? 4.147 -22.611 -22.225 1.00 82.75 218 ARG A O 1
ATOM 1682 N N . LEU A 1 219 ? 3.168 -21.038 -20.955 1.00 77.69 219 LEU A N 1
ATOM 1683 C CA . LEU A 1 219 ? 3.327 -19.932 -21.901 1.00 77.69 219 LEU A CA 1
ATOM 1684 C C . LEU A 1 219 ? 4.599 -19.109 -21.654 1.00 77.69 219 LEU A C 1
ATOM 1686 O O . LEU A 1 219 ? 4.964 -18.296 -22.502 1.00 77.69 219 LEU A O 1
ATOM 1690 N N . LEU A 1 220 ? 5.256 -19.291 -20.507 1.00 74.88 220 LEU A N 1
ATOM 1691 C CA . LEU A 1 220 ? 6.535 -18.654 -20.217 1.00 74.88 220 LEU A CA 1
ATOM 1692 C C . LEU A 1 220 ? 7.667 -19.478 -20.868 1.00 74.88 220 LEU A C 1
ATOM 1694 O O . LEU A 1 220 ? 7.635 -20.704 -20.752 1.00 74.88 220 LEU A O 1
ATOM 1698 N N . PRO A 1 221 ? 8.608 -18.837 -21.587 1.00 60.31 221 PRO A N 1
ATOM 1699 C CA . PRO A 1 221 ? 9.775 -19.508 -22.158 1.00 60.31 221 PRO A CA 1
ATOM 1700 C C . PRO A 1 221 ? 10.748 -20.020 -21.090 1.00 60.31 221 PRO A C 1
ATOM 1702 O O . PRO A 1 221 ? 10.790 -19.428 -19.985 1.00 60.31 221 PRO A O 1
#

Sequence (221 aa):
MPLTLAELRDNLDGLGYYLGPRGLFGVGNENQSCDVNILGNIDCSTTCLREINQLEAYTQSAIFQFQTDNLMAATGQNGTDLQNKVEESVKILQNNLKIVLGTSLPITGRYLFQTIAAVKTYQQSRRFPVTGIASRPVRKQLDDDARKILGRSPSPSPTPTPTPSPTPTPSPTPTPSPTPSGTELDNLRKLKVDLATLKDLHQRRTLTDEAFITAIYRLLP

Secondary structure (DSSP, 8-state):
-PPPHHHHHHHHHHTT---S---TTS-TTSTT---HHHH-S--TTT--GGG-TTHHHHHHHHHHHHHHHTTS-------HHHHHHHHHHHHHHHHHHHHHHT------SS--HHHHHHHHHHHHHTT----S---HHHHHHHHHHHHHHHT---PPPPPPP-PPPPPPP-PPPPP-PPPPPHHHHHHHHHHHHHHHHHHHHHHTTSS-HHHHHHHHHTT--

Radius of gyration: 20.51 Å; chains: 1; bounding box: 43×48×55 Å